Protein AF-0000000068929415 (afdb_homodimer)

InterPro domains:
  IPR000157 Toll/interleukin-1 receptor homology (TIR) domain [PF01582] (15-113)
  IPR000157 Toll/interleukin-1 receptor homology (TIR) domain [PS50104] (12-130)
  IPR035897 Toll/interleukin-1 receptor homology (TIR) domain superfamily [G3DSA:3.40.50.10140] (10-121)
  IPR035897 Toll/interleukin-1 receptor homology (TIR) domain superfamily [SSF52200] (4-110)

Solvent-accessible surface area (backbone atoms only — not comparable to full-atom values): 14950 Å² total; per-residue (Å²): 133,82,51,61,15,65,48,74,68,76,72,98,59,35,44,32,28,39,40,46,32,42,71,68,39,62,67,50,60,58,67,58,59,37,41,76,68,36,42,46,66,45,77,58,67,42,47,74,34,78,54,92,65,80,79,53,68,68,57,54,51,45,58,70,38,11,48,29,33,40,40,30,35,23,61,96,56,85,70,38,46,22,32,53,55,49,48,54,53,51,52,53,39,36,73,70,68,59,27,47,76,47,75,28,39,43,44,79,39,76,67,73,71,64,75,65,70,80,70,78,73,66,70,68,72,74,72,80,68,135,133,84,55,60,16,64,48,74,68,76,75,98,58,34,45,32,27,39,40,47,31,41,70,67,39,61,67,49,60,59,68,57,58,36,40,74,68,34,42,46,65,45,78,60,65,42,47,74,33,78,55,92,65,81,79,52,68,68,58,53,51,46,57,71,38,10,47,28,32,40,40,30,34,21,63,92,58,84,70,38,46,21,31,54,55,48,48,54,53,50,52,54,38,35,73,68,70,60,27,47,76,47,77,29,36,44,44,81,36,77,68,73,72,64,75,65,70,78,67,76,72,65,71,67,72,75,73,80,69,135

Organism: Brassica napus (NCBI:txid3708)

Sequence (260 aa):
MSSSYSFLLAGRELDVFLSFSGKKALDMDFGYDLSRNGIKSFKSESWKEKSFKPIARQTLEALTESKVAVVMTSDEEASSVGFLEELLVILEFQEKRSLTVIPIFLTKRPLDMEEEPCGDSRIAPDQAGGMSSSYSFLLAGRELDVFLSFSGKKALDMDFGYDLSRNGIKSFKSESWKEKSFKPIARQTLEALTESKVAVVMTSDEEASSVGFLEELLVILEFQEKRSLTVIPIFLTKRPLDMEEEPCGDSRIAPDQAGG

Secondary structure (DSSP, 8-state):
---------STT--SEEEEEESHHHHH--HHHHHHHTT--EEE--GGG--S--PPPHHHHHHHHH-SEEEEEEESSSPPPHHHHHHHHHHHHHHHTTSSEEEEEEE----TTS-----------------/---------STT--SEEEEEESHHHHH--HHHHHHHTT--EEE--GGG--S--PPPHHHHHHHHH-SEEEEEEESSSPPPHHHHHHHHHHHHHHHTTSSEEEEEEE----TTS-----------------

Nearest PDB structures (foldseek):
  7jlx-assembly1_A  TM=7.673E-01  e=4.366E-06  Nicotiana benthamiana
  7rts-assembly1_A  TM=7.031E-01  e=1.221E-05  Vitis rotundifolia
  8it0-assembly1_F  TM=6.971E-01  e=1.432E-02  Thermoflavifilum thermophilum
  8jay-assembly1_D  TM=6.186E-01  e=1.646E-01  Thermoflavifilum thermophilum
  6mtz-assembly2_B  TM=4.167E-01  e=2.966E+00  Helicobacter pylori G27

Radius of gyration: 23.55 Å; Cα contacts (8 Å, |Δi|>4): 426; chains: 2; bounding box: 59×56×106 Å

Structure (mmCIF, N/CA/C/O backbone):
data_AF-0000000068929415-model_v1
#
loop_
_entity.id
_entity.type
_entity.pdbx_description
1 polymer 'BnaA09g44900D protein'
#
loop_
_atom_site.group_PDB
_atom_site.id
_atom_site.type_symbol
_atom_site.label_atom_id
_atom_site.label_alt_id
_atom_site.label_comp_id
_atom_site.label_asym_id
_atom_site.label_entity_id
_atom_site.label_seq_id
_atom_site.pdbx_PDB_ins_code
_atom_site.Cartn_x
_atom_site.Cartn_y
_atom_site.Cartn_z
_atom_site.occupancy
_atom_site.B_iso_or_equiv
_atom_site.auth_seq_id
_atom_site.auth_comp_id
_atom_site.auth_asym_id
_atom_site.auth_atom_id
_atom_site.pdbx_PDB_model_num
ATOM 1 N N . MET A 1 1 ? -20 8.234 -11.062 1 23 1 MET A N 1
ATOM 2 C CA . MET A 1 1 ? -18.953 8.25 -12.078 1 23 1 MET A CA 1
ATOM 3 C C . MET A 1 1 ? -17.562 8.344 -11.438 1 23 1 MET A C 1
ATOM 5 O O . MET A 1 1 ? -17.25 9.344 -10.797 1 23 1 MET A O 1
ATOM 9 N N . SER A 1 2 ? -16.969 7.266 -11 1 29.56 2 SER A N 1
ATOM 10 C CA . SER A 1 2 ? -15.805 7.016 -10.156 1 29.56 2 SER A CA 1
ATOM 11 C C . SER A 1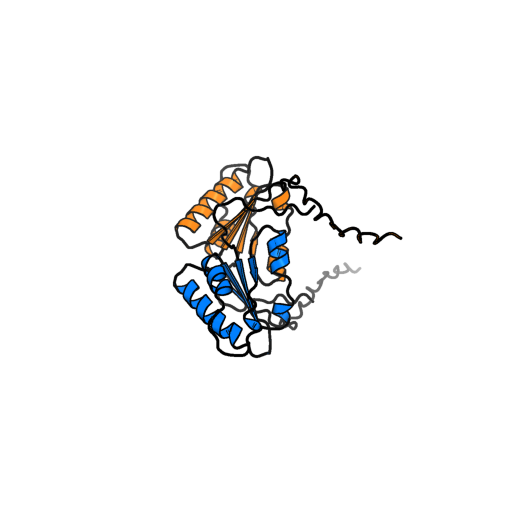 2 ? -14.523 7.484 -10.836 1 29.56 2 SER A C 1
ATOM 13 O O . SER A 1 2 ? -14.156 6.973 -11.898 1 29.56 2 SER A O 1
ATOM 15 N N . SER A 1 3 ? -14.359 8.789 -10.938 1 31.25 3 SER A N 1
ATOM 16 C CA . SER A 1 3 ? -13.219 9.43 -11.586 1 31.25 3 SER A CA 1
ATOM 17 C C . SER A 1 3 ? -11.906 8.773 -11.164 1 31.25 3 SER A C 1
ATOM 19 O O . SER A 1 3 ? -11.578 8.727 -9.977 1 31.25 3 SER A O 1
ATOM 21 N N . SER A 1 4 ? -11.469 7.82 -11.992 1 32.59 4 SER A N 1
ATOM 22 C CA . SER A 1 4 ? -10.219 7.066 -11.953 1 32.59 4 SER A CA 1
ATOM 23 C C . SER A 1 4 ? -9.008 8 -11.969 1 32.59 4 SER A C 1
ATOM 25 O O . SER A 1 4 ? -8.797 8.727 -12.945 1 32.59 4 SER A O 1
ATOM 27 N N . TYR A 1 5 ? -8.867 8.711 -11 1 35.19 5 TYR A N 1
ATOM 28 C CA . TYR A 1 5 ? -7.781 9.664 -10.852 1 35.19 5 TYR A CA 1
ATOM 29 C C . TYR A 1 5 ? -6.469 9.086 -11.367 1 35.19 5 TYR A C 1
ATOM 31 O O . TYR A 1 5 ? -5.871 8.219 -10.727 1 35.19 5 TYR A O 1
ATOM 39 N N . SER A 1 6 ? -6.43 8.812 -12.781 1 37.31 6 SER A N 1
ATOM 40 C CA . SER A 1 6 ? -5.277 8.297 -13.508 1 37.31 6 SER A CA 1
ATOM 41 C C . SER A 1 6 ? -4.055 9.188 -13.32 1 37.31 6 SER A C 1
ATOM 43 O O . SER A 1 6 ? -4.109 10.391 -13.57 1 37.31 6 SER A O 1
ATOM 45 N N . PHE A 1 7 ? -3.377 9.078 -12.312 1 38.28 7 PHE A N 1
ATOM 46 C CA . PHE A 1 7 ? -2.078 9.727 -12.203 1 38.28 7 PHE A CA 1
ATOM 47 C C . PHE A 1 7 ? -1.393 9.797 -13.562 1 38.28 7 PHE A C 1
ATOM 49 O O . PHE A 1 7 ? -1.323 8.805 -14.281 1 38.28 7 PHE A O 1
ATOM 56 N N . LEU A 1 8 ? -1.438 10.859 -14.344 1 35.66 8 LEU A N 1
ATOM 57 C CA . LEU A 1 8 ? -0.721 11.352 -15.516 1 35.66 8 LEU A CA 1
ATOM 58 C C . LEU A 1 8 ? 0.727 10.875 -15.508 1 35.66 8 LEU A C 1
ATOM 60 O O . LEU A 1 8 ? 1.542 11.328 -16.312 1 35.66 8 LEU A O 1
ATOM 64 N N . LEU A 1 9 ? 1.31 10.719 -14.445 1 37 9 LEU A N 1
ATOM 65 C CA . LEU A 1 9 ? 2.74 10.664 -14.719 1 37 9 LEU A CA 1
ATOM 66 C C . LEU A 1 9 ? 3.027 9.812 -15.953 1 37 9 LEU A C 1
ATOM 68 O O . LEU A 1 9 ? 2.217 8.961 -16.328 1 37 9 LEU A O 1
ATOM 72 N N . ALA A 1 10 ? 4.309 9.719 -16.422 1 37.56 10 ALA A N 1
ATOM 73 C CA . ALA A 1 10 ? 5.008 9.109 -17.547 1 37.56 10 ALA A CA 1
ATOM 74 C C . ALA A 1 10 ? 4.496 7.695 -17.812 1 37.56 10 ALA A C 1
ATOM 76 O O . ALA A 1 10 ? 3.752 7.137 -17 1 37.56 10 ALA A O 1
ATOM 77 N N . GLY A 1 11 ? 5.414 6.805 -18.297 1 43 11 GLY A N 1
ATOM 78 C CA . GLY A 1 11 ? 5.262 5.453 -18.797 1 43 11 GLY A CA 1
ATOM 79 C C . GLY A 1 11 ? 4.359 4.586 -17.938 1 43 11 GLY A C 1
ATOM 80 O O . GLY A 1 11 ? 4.035 4.953 -16.812 1 43 11 GLY A O 1
ATOM 81 N N . ARG A 1 12 ? 3.586 3.564 -18.594 1 52 12 ARG A N 1
ATOM 82 C CA . ARG A 1 12 ? 2.76 2.42 -18.219 1 52 12 ARG A CA 1
ATOM 83 C C . ARG A 1 12 ? 3.199 1.839 -16.891 1 52 12 ARG A C 1
ATOM 85 O O . ARG A 1 12 ? 3.275 0.619 -16.734 1 52 12 ARG A O 1
ATOM 92 N N . GLU A 1 13 ? 3.785 2.736 -15.82 1 76.44 13 GLU A N 1
ATOM 93 C CA . GLU A 1 13 ? 4.492 2.131 -14.695 1 76.44 13 GLU A CA 1
ATOM 94 C C . GLU A 1 13 ? 3.529 1.756 -13.57 1 76.44 13 GLU A C 1
ATOM 96 O O . GLU A 1 13 ? 2.553 2.467 -13.32 1 76.44 13 GLU A O 1
ATOM 101 N N . LEU A 1 14 ? 3.396 0.495 -13.25 1 89.56 14 LEU A N 1
ATOM 102 C CA . LEU A 1 14 ? 2.693 -0.067 -12.102 1 89.56 14 LEU A CA 1
ATOM 103 C C . LEU A 1 14 ? 3.254 0.489 -10.797 1 89.56 14 LEU A C 1
ATOM 105 O O . LEU A 1 14 ? 4.438 0.832 -10.719 1 89.56 14 LEU A O 1
ATOM 109 N N . ASP A 1 15 ? 2.256 0.708 -9.945 1 93.12 15 ASP A N 1
ATOM 110 C CA . ASP A 1 15 ? 2.674 1.111 -8.609 1 93.12 15 ASP A CA 1
ATOM 111 C C . ASP A 1 15 ? 2.938 -0.106 -7.727 1 93.12 15 ASP A C 1
ATOM 113 O O . ASP A 1 15 ? 3.979 -0.191 -7.07 1 93.12 15 ASP A O 1
ATOM 117 N N . VAL A 1 16 ? 1.984 -0.986 -7.863 1 95.88 16 VAL A N 1
ATOM 118 C CA . VAL A 1 16 ? 2.016 -2.053 -6.867 1 95.88 16 VAL A CA 1
ATOM 119 C C . VAL A 1 16 ? 1.833 -3.404 -7.551 1 95.88 16 VAL A C 1
ATOM 121 O O . VAL A 1 16 ? 0.936 -3.572 -8.383 1 95.88 16 VAL A O 1
ATOM 124 N N . PHE A 1 17 ? 2.719 -4.375 -7.234 1 97.25 17 PHE A N 1
ATOM 125 C CA . PHE A 1 17 ? 2.586 -5.789 -7.562 1 97.25 17 PHE A CA 1
ATOM 126 C C . PHE A 1 17 ? 2.014 -6.566 -6.383 1 97.25 17 PHE A C 1
ATOM 128 O O . PHE A 1 17 ? 2.553 -6.508 -5.273 1 97.25 17 PHE A O 1
ATOM 135 N N . LEU A 1 18 ? 0.897 -7.258 -6.645 1 97.25 18 LEU A N 1
ATOM 136 C CA . LEU A 1 18 ? 0.231 -8.016 -5.59 1 97.25 18 LEU A CA 1
ATOM 137 C C . LEU A 1 18 ? 0.451 -9.508 -5.773 1 97.25 18 LEU A C 1
ATOM 139 O O . LEU A 1 18 ? 0.115 -10.07 -6.82 1 97.25 18 LEU A O 1
ATOM 143 N N . SER A 1 19 ? 1.037 -10.156 -4.766 1 96.38 19 SER A N 1
ATOM 144 C CA . SER A 1 19 ? 1.245 -11.602 -4.719 1 96.38 19 SER A CA 1
ATOM 145 C C . SER A 1 19 ? 0.531 -12.227 -3.523 1 96.38 19 SER A C 1
ATOM 147 O O . SER A 1 19 ? 0.627 -11.719 -2.402 1 96.38 19 SER A O 1
ATOM 149 N N . PHE A 1 20 ? -0.187 -13.383 -3.73 1 93.06 20 PHE A N 1
ATOM 150 C CA . PHE A 1 20 ? -1.041 -13.961 -2.699 1 93.06 20 PHE A CA 1
ATOM 151 C C . PHE A 1 20 ? -0.762 -15.453 -2.539 1 93.06 20 PHE A C 1
ATOM 153 O O . PHE A 1 20 ? -0.528 -16.156 -3.523 1 93.06 20 PHE A O 1
ATOM 160 N N . SER A 1 21 ? -0.864 -15.812 -1.385 1 91.25 21 SER A N 1
ATOM 161 C CA . SER A 1 21 ? -0.905 -17.234 -1.039 1 91.25 21 SER A CA 1
ATOM 162 C C . SER A 1 21 ? -1.844 -17.484 0.135 1 91.25 21 SER A C 1
ATOM 164 O O . SER A 1 21 ? -1.798 -16.781 1.14 1 91.25 21 SER A O 1
ATOM 166 N N . GLY A 1 22 ? -2.723 -18.469 -0.072 1 89.31 22 GLY A N 1
ATOM 167 C CA . GLY A 1 22 ? -3.691 -18.797 0.962 1 89.31 22 GLY A CA 1
ATOM 168 C C . GLY A 1 22 ? -5.078 -18.25 0.674 1 89.31 22 GLY A C 1
ATOM 169 O O . GLY A 1 22 ? -5.223 -17.203 0.027 1 89.31 22 GLY A O 1
ATOM 170 N N . LYS A 1 23 ? -6.137 -18.938 1.195 1 85.56 23 LYS A N 1
ATOM 171 C CA . LYS A 1 23 ? -7.531 -18.641 0.882 1 85.56 23 LYS A CA 1
ATOM 172 C C . LYS A 1 23 ? -7.918 -17.25 1.366 1 85.56 23 LYS A C 1
ATOM 174 O O . LYS A 1 23 ? -8.555 -16.5 0.637 1 85.56 23 LYS A O 1
ATOM 179 N N . LYS A 1 24 ? -7.574 -16.953 2.57 1 83 24 LYS A N 1
ATOM 180 C CA . LYS A 1 24 ? -7.945 -15.648 3.125 1 83 24 LYS A CA 1
ATOM 181 C C . LYS A 1 24 ? -7.332 -14.516 2.318 1 83 24 LYS A C 1
ATOM 183 O O . LYS A 1 24 ? -8 -13.516 2.031 1 83 24 LYS A O 1
ATOM 188 N N . ALA A 1 25 ? -6.047 -14.672 1.995 1 85.75 25 ALA A N 1
ATOM 189 C CA . ALA A 1 25 ? -5.363 -13.664 1.19 1 85.75 25 ALA A CA 1
ATOM 190 C C . ALA A 1 25 ? -6.031 -13.508 -0.172 1 85.75 25 ALA A C 1
ATOM 192 O O . ALA A 1 25 ? -6.199 -12.391 -0.661 1 85.75 25 ALA A O 1
ATOM 193 N N . LEU A 1 26 ? -6.41 -14.594 -0.704 1 85.94 26 LEU A N 1
ATOM 194 C CA . LEU A 1 26 ? -7.008 -14.594 -2.035 1 85.94 26 LEU A CA 1
ATOM 195 C C . LEU A 1 26 ? -8.383 -13.93 -2.012 1 85.94 26 LEU A C 1
ATOM 197 O O . LEU A 1 26 ? -8.812 -13.344 -3.008 1 85.94 26 LEU A O 1
ATOM 201 N N . ASP A 1 27 ? -9.023 -13.93 -0.898 1 83.44 27 ASP A N 1
ATOM 202 C CA . ASP A 1 27 ? -10.375 -13.391 -0.76 1 83.44 27 ASP A CA 1
ATOM 203 C C . ASP A 1 27 ? -10.344 -11.883 -0.529 1 83.44 27 ASP A C 1
ATOM 205 O O . ASP A 1 27 ? -11.375 -11.219 -0.631 1 83.44 27 ASP A O 1
ATOM 209 N N . MET A 1 28 ? -9.203 -11.477 -0.295 1 81.56 28 MET A N 1
ATOM 210 C CA . MET A 1 28 ? -9.109 -10.039 -0.052 1 81.56 28 MET A CA 1
ATOM 211 C C . MET A 1 28 ? -9.305 -9.258 -1.345 1 81.56 28 MET A C 1
ATOM 213 O O . MET A 1 28 ? -8.969 -9.742 -2.428 1 81.56 28 MET A O 1
ATOM 217 N N . ASP A 1 29 ? -9.914 -8.117 -1.327 1 86.06 29 ASP A N 1
ATOM 218 C CA . ASP A 1 29 ? -10.109 -7.246 -2.482 1 86.06 29 ASP A CA 1
ATOM 219 C C . ASP A 1 29 ? -9.141 -6.066 -2.445 1 86.06 29 ASP A C 1
ATOM 221 O O . ASP A 1 29 ? -9.531 -4.926 -2.713 1 86.06 29 ASP A O 1
ATOM 225 N N . PHE A 1 30 ? -7.953 -6.418 -2.154 1 88.94 30 PHE A N 1
ATOM 226 C CA . PHE A 1 30 ? -6.945 -5.375 -2.004 1 88.94 30 PHE A CA 1
ATOM 227 C C . PHE A 1 30 ? -6.746 -4.617 -3.311 1 88.94 30 PHE A C 1
ATOM 229 O O . PHE A 1 30 ? -6.625 -3.393 -3.3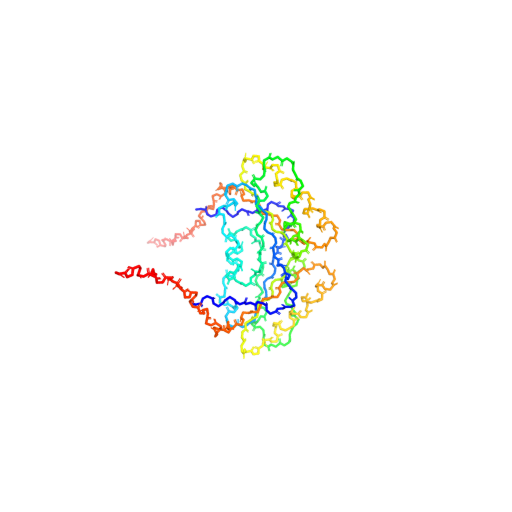12 1 88.94 30 PHE A O 1
ATOM 236 N N . GLY A 1 31 ? -6.688 -5.293 -4.379 1 90.06 31 GLY A N 1
ATOM 237 C CA . GLY A 1 31 ? -6.543 -4.645 -5.672 1 90.06 31 GLY A CA 1
ATOM 238 C C . GLY A 1 31 ? -7.637 -3.633 -5.957 1 90.06 31 GLY A C 1
ATOM 239 O O . GLY A 1 31 ? -7.363 -2.547 -6.477 1 90.06 31 GLY A O 1
ATOM 240 N N . TYR A 1 32 ? -8.828 -3.969 -5.578 1 88.19 32 TYR A N 1
ATOM 241 C CA . TYR A 1 32 ? -9.953 -3.057 -5.75 1 88.19 32 TYR A CA 1
ATOM 242 C C . TYR A 1 32 ? -9.773 -1.803 -4.902 1 88.19 32 TYR A C 1
ATOM 244 O O . TYR A 1 32 ? -9.984 -0.686 -5.383 1 88.19 32 TYR A O 1
ATOM 252 N N . ASP A 1 33 ? -9.391 -2.008 -3.564 1 87.94 33 ASP A N 1
ATOM 253 C CA . ASP A 1 33 ? -9.172 -0.882 -2.66 1 87.94 33 ASP A CA 1
ATOM 254 C C . ASP A 1 33 ? -8.094 0.054 -3.199 1 87.94 33 ASP A C 1
ATOM 256 O O . ASP A 1 33 ? -8.234 1.277 -3.125 1 87.94 33 ASP A O 1
ATOM 260 N N . LEU A 1 34 ? -7.082 -0.495 -3.799 1 90.94 34 LEU A N 1
ATOM 261 C CA . LEU A 1 34 ? -6 0.31 -4.355 1 90.94 34 LEU A CA 1
ATOM 262 C C . LEU A 1 34 ? -6.477 1.09 -5.578 1 90.94 34 LEU A C 1
ATOM 264 O O . LEU A 1 34 ? -6.223 2.291 -5.691 1 90.94 34 LEU A O 1
ATOM 268 N N . SER A 1 35 ? -7.156 0.415 -6.449 1 87.56 35 SER A N 1
ATOM 269 C CA . SER A 1 35 ? -7.629 1.044 -7.68 1 87.56 35 SER A CA 1
ATOM 270 C C . SER A 1 35 ? -8.578 2.199 -7.379 1 87.56 35 SER A C 1
ATOM 272 O O . SER A 1 35 ? -8.516 3.244 -8.023 1 87.56 35 SER A O 1
ATOM 274 N N . ARG A 1 36 ? -9.422 2.051 -6.395 1 84.5 36 ARG A N 1
ATOM 275 C CA . ARG A 1 36 ? -10.375 3.084 -6.016 1 84.5 36 ARG A CA 1
ATOM 276 C C . ARG A 1 36 ? -9.664 4.336 -5.516 1 84.5 36 ARG A C 1
ATOM 278 O O . ARG A 1 36 ? -10.211 5.438 -5.586 1 84.5 36 ARG A O 1
ATOM 285 N N . ASN A 1 37 ? -8.508 4.105 -5.051 1 84.62 37 ASN A N 1
ATOM 286 C CA . ASN A 1 37 ? -7.746 5.219 -4.496 1 84.62 37 ASN A CA 1
ATOM 287 C C . ASN A 1 37 ? -6.691 5.723 -5.484 1 84.62 37 ASN A C 1
ATOM 289 O O . ASN A 1 37 ? -5.805 6.492 -5.113 1 84.62 37 ASN A O 1
ATOM 293 N N . GLY A 1 38 ? -6.734 5.215 -6.738 1 84.38 38 GLY A N 1
ATOM 294 C CA . GLY A 1 38 ? -5.891 5.758 -7.793 1 84.38 38 GLY A CA 1
ATOM 295 C C . GLY A 1 38 ? -4.547 5.059 -7.902 1 84.38 38 GLY A C 1
ATOM 296 O O . GLY A 1 38 ? -3.637 5.555 -8.562 1 84.38 38 GLY A O 1
ATOM 297 N N . ILE A 1 39 ? -4.391 3.982 -7.262 1 90.31 39 ILE A N 1
ATOM 298 C CA . ILE A 1 39 ? -3.141 3.232 -7.324 1 90.31 39 ILE A CA 1
ATOM 299 C C . ILE A 1 39 ? -3.25 2.131 -8.375 1 90.31 39 ILE A C 1
ATOM 301 O O . ILE A 1 39 ? -4.184 1.325 -8.344 1 90.31 39 ILE A O 1
ATOM 305 N N . LYS A 1 40 ? -2.314 2.064 -9.258 1 92.56 40 LYS A N 1
ATOM 306 C CA . LYS A 1 40 ? -2.268 1.037 -10.289 1 92.56 40 LYS A CA 1
ATOM 307 C C . LYS A 1 40 ? -1.606 -0.236 -9.773 1 92.56 40 LYS A C 1
ATOM 309 O O . LYS A 1 40 ? -0.463 -0.205 -9.312 1 92.56 40 LYS A O 1
ATOM 314 N N . SER A 1 41 ? -2.326 -1.308 -9.891 1 95.38 41 SER A N 1
ATOM 315 C CA . SER A 1 41 ? -1.773 -2.551 -9.367 1 95.38 41 SER A CA 1
ATOM 316 C C . SER A 1 41 ? -1.924 -3.691 -10.367 1 95.38 41 SER A C 1
ATOM 318 O O . SER A 1 41 ? -2.773 -3.635 -11.258 1 95.38 41 SER A O 1
ATOM 320 N N . PHE A 1 42 ? -0.996 -4.668 -10.266 1 96.19 42 PHE A N 1
ATOM 321 C CA . PHE A 1 42 ? -1.057 -5.953 -10.945 1 96.19 42 PHE A CA 1
ATOM 322 C C . PHE A 1 42 ? -1.254 -7.09 -9.953 1 96.19 42 PHE A C 1
ATOM 324 O O . PHE A 1 42 ? -0.487 -7.223 -8.992 1 96.19 42 PHE A O 1
ATOM 331 N N . LYS A 1 43 ? -2.281 -7.855 -10.242 1 96.56 43 LYS A N 1
ATOM 332 C CA . LYS A 1 43 ? -2.545 -9.016 -9.391 1 96.56 43 LYS A CA 1
ATOM 333 C C . LYS A 1 43 ? -1.99 -10.289 -10.016 1 96.56 43 LYS A C 1
ATOM 335 O O . LYS A 1 43 ? -2.502 -10.766 -11.031 1 96.56 43 LYS A O 1
ATOM 340 N N . SER A 1 44 ? -1.041 -10.844 -9.289 1 96.69 44 SER A N 1
ATOM 341 C CA . SER A 1 44 ? -0.437 -12.062 -9.805 1 96.69 44 SER A CA 1
ATOM 342 C C . SER A 1 44 ? -1.396 -13.25 -9.688 1 96.69 44 SER A C 1
ATOM 344 O O . SER A 1 44 ? -2.146 -13.352 -8.719 1 96.69 44 SER A O 1
ATOM 346 N N . GLU A 1 45 ? -1.276 -14.148 -10.641 1 95.56 45 GLU A N 1
ATOM 347 C CA . GLU A 1 45 ? -2.055 -15.383 -10.602 1 95.56 45 GLU A CA 1
ATOM 348 C C . GLU A 1 45 ? -1.147 -16.609 -10.484 1 95.56 45 GLU A C 1
ATOM 350 O O . GLU A 1 45 ? -1.566 -17.734 -10.773 1 95.56 45 GLU A O 1
ATOM 355 N N . SER A 1 46 ? 0.037 -16.391 -10.016 1 95.5 46 SER A N 1
ATOM 356 C CA . SER A 1 46 ? 1.018 -17.469 -9.938 1 95.5 46 SER A CA 1
ATOM 357 C C . SER A 1 46 ? 0.572 -18.562 -8.961 1 95.5 46 SER A C 1
ATOM 359 O O . SER A 1 46 ? 0.996 -19.703 -9.07 1 95.5 46 SER A O 1
ATOM 361 N N . TRP A 1 47 ? -0.273 -18.234 -8.039 1 92.62 47 TRP A N 1
ATOM 362 C CA . TRP A 1 47 ? -0.743 -19.203 -7.051 1 92.62 47 TRP A CA 1
ATOM 363 C C . TRP A 1 47 ? -1.499 -20.344 -7.719 1 92.62 47 TRP A C 1
ATOM 365 O O . TRP A 1 47 ? -1.661 -21.422 -7.133 1 92.62 47 TRP A O 1
ATOM 375 N N . LYS A 1 48 ? -1.998 -20.141 -8.898 1 94.25 48 LYS A N 1
ATOM 376 C CA . LYS A 1 48 ? -2.773 -21.156 -9.609 1 94.25 48 LYS A CA 1
ATOM 377 C C . LYS A 1 48 ? -1.872 -22.266 -10.125 1 94.25 48 LYS A C 1
ATOM 379 O O . LYS A 1 48 ? -2.352 -23.359 -10.461 1 94.25 48 LYS A O 1
ATOM 384 N N . GLU A 1 49 ? -0.579 -21.984 -10.289 1 94.5 49 GLU A N 1
ATOM 385 C CA . GLU A 1 49 ? 0.344 -22.969 -10.852 1 94.5 49 GLU A CA 1
ATOM 386 C C . GLU A 1 49 ? 0.736 -24.016 -9.812 1 94.5 49 GLU A C 1
ATOM 388 O O . GLU A 1 49 ? 1.219 -23.672 -8.734 1 94.5 49 GLU A O 1
ATOM 393 N N . LYS A 1 50 ? 0.602 -25.312 -10.219 1 92.38 50 LYS A N 1
ATOM 394 C CA . LYS A 1 50 ? 0.851 -26.406 -9.297 1 92.38 50 LYS A CA 1
ATOM 395 C C . LYS A 1 50 ? 2.182 -27.094 -9.594 1 92.38 50 LYS A C 1
ATOM 397 O O . LYS A 1 50 ? 2.654 -27.922 -8.812 1 92.38 50 LYS A O 1
ATOM 402 N N . SER A 1 51 ? 2.744 -26.766 -10.773 1 92.88 51 SER A N 1
ATOM 403 C CA . SER A 1 51 ? 4.02 -27.359 -11.164 1 92.88 51 SER A CA 1
ATOM 404 C C . SER A 1 51 ? 5.086 -26.281 -11.375 1 92.88 51 SER A C 1
ATOM 406 O O . SER A 1 51 ? 4.77 -25.094 -11.477 1 92.88 51 SER A O 1
ATOM 408 N N . PHE A 1 52 ? 6.277 -26.797 -11.445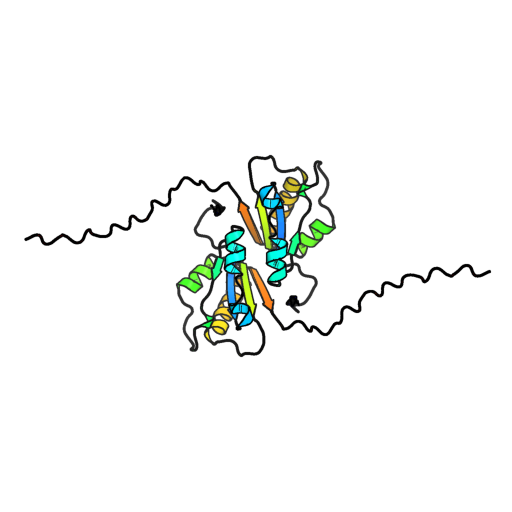 1 91.44 52 PHE A N 1
ATOM 409 C CA . PHE A 1 52 ? 7.398 -25.891 -11.656 1 91.44 52 PHE A CA 1
ATOM 410 C C . PHE A 1 52 ? 7.473 -25.453 -13.117 1 91.44 52 PHE A C 1
ATOM 412 O O . PHE A 1 52 ? 7.602 -26.281 -14.016 1 91.44 52 PHE A O 1
ATOM 419 N N . LYS A 1 53 ? 7.273 -24.203 -13.312 1 91.56 53 LYS A N 1
ATOM 420 C CA . LYS A 1 53 ? 7.438 -23.578 -14.617 1 91.56 53 LYS A CA 1
ATOM 421 C C . LYS A 1 53 ? 8.016 -22.172 -14.484 1 91.56 53 LYS A C 1
ATOM 423 O O . LYS A 1 53 ? 7.91 -21.547 -13.422 1 91.56 53 LYS A O 1
ATOM 428 N N . PRO A 1 54 ? 8.625 -21.766 -15.539 1 92.69 54 PRO A N 1
ATOM 429 C CA . PRO A 1 54 ? 9.094 -20.391 -15.5 1 92.69 54 PRO A CA 1
ATOM 430 C C . PRO A 1 54 ? 7.961 -19.391 -15.289 1 92.69 54 PRO A C 1
ATOM 432 O O . PRO A 1 54 ? 6.832 -19.625 -15.727 1 92.69 54 PRO A O 1
ATOM 435 N N . ILE A 1 55 ? 8.266 -18.359 -14.594 1 94.06 55 ILE A N 1
ATOM 436 C CA . ILE A 1 55 ? 7.293 -17.297 -14.352 1 94.06 55 ILE A CA 1
ATOM 437 C C . ILE A 1 55 ? 6.789 -16.734 -15.68 1 94.06 55 ILE A C 1
ATOM 439 O O . ILE A 1 55 ? 7.566 -16.562 -16.625 1 94.06 55 ILE A O 1
ATOM 443 N N . ALA A 1 56 ? 5.488 -16.516 -15.766 1 94.56 56 ALA A N 1
ATOM 444 C CA . ALA A 1 56 ? 4.875 -15.977 -16.984 1 94.56 56 ALA A CA 1
ATOM 445 C C . ALA A 1 56 ? 5.496 -14.633 -17.359 1 94.56 56 ALA A C 1
ATOM 447 O O . ALA A 1 56 ? 5.82 -13.828 -16.484 1 94.56 56 ALA A O 1
ATOM 448 N N . ARG A 1 57 ? 5.66 -14.375 -18.672 1 95.25 57 ARG A N 1
ATOM 449 C CA . ARG A 1 57 ? 6.254 -13.141 -19.172 1 95.25 57 ARG A CA 1
ATOM 450 C C . ARG A 1 57 ? 5.516 -11.914 -18.641 1 95.25 57 ARG A C 1
ATOM 452 O O . ARG A 1 57 ? 6.145 -10.93 -18.234 1 95.25 57 ARG A O 1
ATOM 459 N N . GLN A 1 58 ? 4.191 -11.992 -18.641 1 96 58 GLN A N 1
ATOM 460 C CA . GLN A 1 58 ? 3.393 -10.867 -18.156 1 96 58 GLN A CA 1
ATOM 461 C C . GLN A 1 58 ? 3.689 -10.57 -16.688 1 96 58 GLN A C 1
ATOM 463 O O . GLN A 1 58 ? 3.74 -9.414 -16.281 1 96 58 GLN A O 1
ATOM 468 N N . THR A 1 59 ? 3.855 -11.648 -15.922 1 96.88 59 THR A N 1
ATOM 469 C CA . THR A 1 59 ? 4.172 -11.492 -14.508 1 96.88 59 THR A CA 1
ATOM 470 C C . THR A 1 59 ? 5.543 -10.852 -14.32 1 96.88 59 THR A C 1
ATOM 472 O O . THR A 1 59 ? 5.703 -9.93 -13.516 1 96.88 59 THR A O 1
ATOM 475 N N . LEU A 1 60 ? 6.508 -11.258 -15.055 1 96 60 LEU A N 1
ATOM 476 C CA . LEU A 1 60 ? 7.852 -10.703 -14.992 1 96 60 LEU A CA 1
ATOM 477 C C . LEU A 1 60 ? 7.852 -9.227 -15.383 1 96 60 LEU A C 1
ATOM 479 O O . LEU A 1 60 ? 8.508 -8.406 -14.734 1 96 60 LEU A O 1
ATOM 483 N N . GLU A 1 61 ? 7.145 -8.898 -16.453 1 95.69 61 GLU A N 1
ATOM 484 C CA . GLU A 1 61 ? 7.016 -7.508 -16.875 1 95.69 61 GLU A CA 1
ATOM 485 C C . GLU A 1 61 ? 6.383 -6.652 -15.781 1 95.69 61 GLU A C 1
ATOM 487 O O . GLU A 1 61 ? 6.832 -5.535 -15.523 1 95.69 61 GLU A O 1
ATOM 492 N N . ALA A 1 62 ? 5.355 -7.207 -15.148 1 96.19 62 ALA A N 1
ATOM 493 C CA . ALA A 1 62 ? 4.68 -6.477 -14.078 1 96.19 62 ALA A CA 1
ATOM 494 C C . ALA A 1 62 ? 5.617 -6.23 -12.906 1 96.19 62 ALA A C 1
ATOM 496 O O . ALA A 1 62 ? 5.602 -5.152 -12.305 1 96.19 62 ALA A O 1
ATOM 497 N N . LEU A 1 63 ? 6.43 -7.168 -12.602 1 96.19 63 LEU A N 1
ATOM 498 C CA . LEU A 1 63 ? 7.406 -7.004 -11.531 1 96.19 63 LEU A CA 1
ATOM 499 C C . LEU A 1 63 ? 8.43 -5.926 -11.883 1 96.19 63 LEU A C 1
ATOM 501 O O . LEU A 1 63 ? 8.82 -5.133 -11.023 1 96.19 63 LEU A O 1
ATOM 505 N N . THR A 1 64 ? 8.797 -5.848 -13.125 1 94 64 THR A N 1
ATOM 506 C CA . THR A 1 64 ? 9.773 -4.879 -13.602 1 94 64 THR A CA 1
ATOM 507 C C . THR A 1 64 ? 9.211 -3.461 -13.531 1 94 64 THR A C 1
ATOM 509 O O . THR A 1 64 ? 9.938 -2.51 -13.234 1 94 64 THR A O 1
ATOM 512 N N . GLU A 1 65 ? 7.973 -3.373 -13.773 1 94.19 65 GLU A N 1
ATOM 513 C CA . GLU A 1 65 ? 7.336 -2.064 -13.898 1 94.19 65 GLU A CA 1
ATOM 514 C C . GLU A 1 65 ? 6.836 -1.559 -12.547 1 94.19 65 GLU A C 1
ATOM 516 O O . GLU A 1 65 ? 6.516 -0.377 -12.398 1 94.19 65 GLU A O 1
ATOM 521 N N . SER A 1 66 ? 6.781 -2.449 -11.594 1 94.88 66 SER A N 1
ATOM 522 C CA . SER A 1 66 ? 6.215 -2.07 -10.297 1 94.88 66 SER A CA 1
ATOM 523 C C . SER A 1 66 ? 7.273 -1.456 -9.391 1 94.88 66 SER A C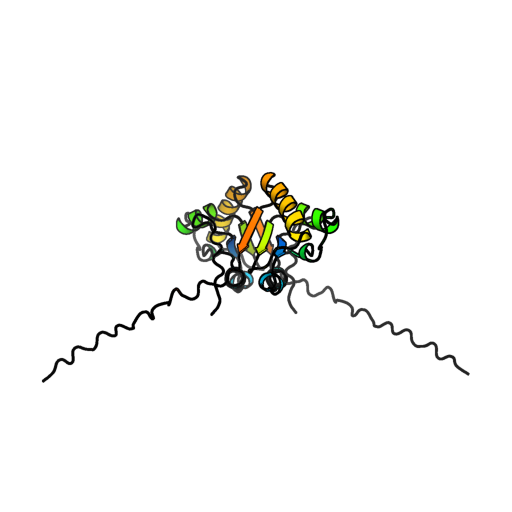 1
ATOM 525 O O . SER A 1 66 ? 8.445 -1.83 -9.453 1 94.88 66 SER A O 1
ATOM 527 N N . LYS A 1 67 ? 6.801 -0.579 -8.523 1 93.12 67 LYS A N 1
ATOM 528 C CA . LYS A 1 67 ? 7.66 0.044 -7.52 1 93.12 67 LYS A CA 1
ATOM 529 C C . LYS A 1 67 ? 7.645 -0.746 -6.211 1 93.12 67 LYS A C 1
ATOM 531 O O . LYS A 1 67 ? 8.664 -0.845 -5.527 1 93.12 67 LYS A O 1
ATOM 536 N N . VAL A 1 68 ? 6.551 -1.271 -5.949 1 95.56 68 VAL A N 1
ATOM 537 C CA . VAL A 1 68 ? 6.312 -1.958 -4.684 1 95.56 68 VAL A CA 1
ATOM 538 C C . VAL A 1 68 ? 5.676 -3.32 -4.949 1 95.56 68 VAL A C 1
ATOM 540 O O . VAL A 1 68 ? 4.809 -3.451 -5.816 1 95.56 68 VAL A O 1
ATOM 543 N N . ALA A 1 69 ? 6.098 -4.32 -4.238 1 97 69 ALA A N 1
ATOM 544 C CA . ALA A 1 69 ? 5.395 -5.598 -4.188 1 97 69 ALA A CA 1
ATOM 545 C C . ALA A 1 69 ? 4.801 -5.848 -2.805 1 97 69 ALA A C 1
ATOM 547 O O . ALA A 1 69 ? 5.484 -5.688 -1.792 1 97 69 ALA A O 1
ATOM 548 N N . VAL A 1 70 ? 3.551 -6.141 -2.721 1 96.12 70 VAL A N 1
ATOM 549 C CA . VAL A 1 70 ? 2.891 -6.609 -1.507 1 96.12 70 VAL A CA 1
ATOM 550 C C . VAL A 1 70 ? 2.689 -8.125 -1.581 1 96.12 70 VAL A C 1
ATOM 552 O O . VAL A 1 70 ? 2.016 -8.625 -2.484 1 96.12 70 VAL A O 1
ATOM 555 N N . VAL A 1 71 ? 3.316 -8.82 -0.688 1 95.56 71 VAL A N 1
ATOM 556 C CA . VAL A 1 71 ? 3.205 -10.273 -0.606 1 95.56 71 VAL A CA 1
ATOM 557 C C . VAL A 1 71 ? 2.32 -10.656 0.577 1 95.56 71 VAL A C 1
ATOM 559 O O . VAL A 1 71 ? 2.713 -10.484 1.734 1 95.56 71 VAL A O 1
ATOM 562 N N . MET A 1 72 ? 1.12 -11.203 0.239 1 93.06 72 MET A N 1
ATOM 563 C CA . MET A 1 72 ? 0.14 -11.523 1.271 1 93.06 72 MET A CA 1
ATOM 564 C C . MET A 1 72 ? 0.004 -13.039 1.435 1 93.06 72 MET A C 1
ATOM 566 O O . MET A 1 72 ? -0.33 -13.742 0.48 1 93.06 72 MET A O 1
ATOM 570 N N . THR A 1 73 ? 0.319 -13.484 2.584 1 91.06 73 THR A N 1
ATOM 571 C CA . THR A 1 73 ? 0.18 -14.906 2.875 1 91.06 73 THR A CA 1
ATOM 572 C C . THR A 1 73 ? -0.769 -15.125 4.051 1 91.06 73 THR A C 1
ATOM 574 O O . THR A 1 73 ? -0.833 -14.305 4.965 1 91.06 73 THR A O 1
ATOM 577 N N . SER A 1 74 ? -1.596 -15.914 3.926 1 82.62 74 SER A N 1
ATOM 578 C CA . SER A 1 74 ? -2.449 -16.297 5.047 1 82.62 74 SER A CA 1
ATOM 579 C C . SER A 1 74 ? -2.188 -17.734 5.473 1 82.62 74 SER A C 1
ATOM 581 O O . SER A 1 74 ? -1.568 -18.5 4.738 1 82.62 74 SER A O 1
ATOM 583 N N . ASP A 1 75 ? -2.84 -18.234 6.551 1 65.94 75 ASP A N 1
ATOM 584 C CA . ASP A 1 75 ? -2.719 -19.438 7.375 1 65.94 75 ASP A CA 1
ATOM 585 C C . ASP A 1 75 ? -2.182 -20.609 6.562 1 65.94 75 ASP A C 1
ATOM 587 O O . ASP A 1 75 ? -1.998 -20.5 5.352 1 65.94 75 ASP A O 1
ATOM 591 N N . GLU A 1 76 ? -2.783 -21.906 6.727 1 60.12 76 GLU A N 1
ATOM 592 C CA . GLU A 1 76 ? -2.475 -23.266 7.18 1 60.12 76 GLU A CA 1
ATOM 593 C C . GLU A 1 76 ? -2.158 -24.172 6 1 60.12 76 GLU A C 1
ATOM 595 O O . GLU A 1 76 ? -1.996 -25.391 6.172 1 60.12 76 GLU A O 1
ATOM 600 N N . GLU A 1 77 ? -2.15 -23.469 4.93 1 68.56 77 GLU A N 1
ATOM 601 C CA . GLU A 1 77 ? -1.906 -24.469 3.896 1 68.56 77 GLU A CA 1
ATOM 602 C C . GLU A 1 77 ? -0.588 -24.219 3.174 1 68.56 77 GLU A C 1
ATOM 604 O O . GLU A 1 77 ? -0.067 -23.094 3.207 1 68.56 77 GLU A O 1
ATOM 609 N N . ALA A 1 78 ? -0.09 -25.25 2.752 1 76 78 ALA A N 1
ATOM 610 C CA . ALA A 1 78 ? 1.128 -25.141 1.952 1 76 78 ALA A CA 1
ATOM 611 C C . ALA A 1 78 ? 0.934 -24.203 0.771 1 76 78 ALA A C 1
ATOM 613 O O . ALA A 1 78 ? -0.125 -24.188 0.139 1 76 78 ALA A O 1
ATOM 614 N N . SER A 1 79 ? 1.913 -23.375 0.592 1 87.94 79 SER A N 1
ATOM 615 C CA . SER A 1 79 ? 1.877 -22.484 -0.568 1 87.94 79 SER A CA 1
ATOM 616 C C . SER A 1 79 ? 2.061 -23.266 -1.864 1 87.94 79 SER A C 1
ATOM 618 O O . SER A 1 79 ? 2.75 -24.297 -1.887 1 87.94 79 SER A O 1
ATOM 620 N N . SER A 1 80 ? 1.403 -22.828 -2.92 1 92.38 80 SER A N 1
ATOM 621 C CA . SER A 1 80 ? 1.559 -23.469 -4.227 1 92.38 80 SER A CA 1
ATOM 622 C C . SER A 1 80 ? 2.982 -23.312 -4.75 1 92.38 80 SER A C 1
ATOM 624 O O . SER A 1 80 ? 3.721 -22.438 -4.305 1 92.38 80 SER A O 1
ATOM 626 N N . VAL A 1 81 ? 3.371 -24.188 -5.676 1 94.44 81 VAL A N 1
ATOM 627 C CA . VAL A 1 81 ? 4.688 -24.156 -6.301 1 94.44 81 VAL A CA 1
ATOM 628 C C . VAL A 1 81 ? 4.859 -22.828 -7.051 1 94.44 81 VAL A C 1
ATOM 630 O O . VAL A 1 81 ? 5.918 -22.203 -6.984 1 94.44 81 VAL A O 1
ATOM 633 N N . GLY A 1 82 ? 3.83 -22.391 -7.754 1 96.19 82 GLY A N 1
ATOM 634 C CA . GLY A 1 82 ? 3.898 -21.141 -8.508 1 96.19 82 GLY A CA 1
ATOM 635 C C . GLY A 1 82 ? 4.141 -19.922 -7.637 1 96.19 82 GLY A C 1
ATOM 636 O O . GLY A 1 82 ? 4.902 -19.031 -8.008 1 96.19 82 GLY A O 1
ATOM 637 N N . PHE A 1 83 ? 3.482 -19.984 -6.555 1 95 83 PHE A N 1
ATOM 638 C CA . PHE A 1 83 ? 3.697 -18.891 -5.617 1 95 83 PHE A CA 1
ATOM 639 C C . PHE A 1 83 ? 5.141 -18.859 -5.133 1 95 83 PHE A C 1
ATOM 641 O O . PHE A 1 83 ? 5.77 -17.812 -5.082 1 95 83 PHE A O 1
ATOM 648 N N . LEU A 1 84 ? 5.688 -19.984 -4.766 1 94.94 84 LEU A N 1
ATOM 649 C CA . LEU A 1 84 ? 7.047 -20.078 -4.238 1 94.94 84 LEU A CA 1
ATOM 650 C C . LEU A 1 84 ? 8.062 -19.625 -5.281 1 94.94 84 LEU A C 1
ATOM 652 O O . LEU A 1 84 ? 9.023 -18.922 -4.965 1 94.94 84 LEU A O 1
ATOM 656 N N . GLU A 1 85 ? 7.871 -20.062 -6.469 1 95.88 85 GLU A N 1
ATOM 657 C CA . GLU A 1 85 ? 8.758 -19.641 -7.547 1 95.88 85 GLU A CA 1
ATOM 658 C C . GLU A 1 85 ? 8.711 -18.125 -7.738 1 95.88 85 GLU A C 1
ATOM 660 O O . GLU A 1 85 ? 9.742 -17.484 -7.91 1 95.88 85 GLU A O 1
ATOM 665 N N . GLU A 1 86 ? 7.535 -17.578 -7.742 1 97.44 86 GLU A N 1
ATOM 666 C CA . GLU A 1 86 ? 7.359 -16.125 -7.867 1 97.44 86 GLU A CA 1
ATOM 667 C C . GLU A 1 86 ? 8.062 -15.391 -6.734 1 97.44 86 GLU A C 1
ATOM 669 O O . GLU A 1 86 ? 8.695 -14.359 -6.961 1 97.44 86 GLU A O 1
ATOM 674 N N . LEU A 1 87 ? 7.902 -15.93 -5.57 1 95.75 87 LEU A N 1
ATOM 675 C CA . LEU A 1 87 ? 8.516 -15.32 -4.398 1 95.75 87 LEU A CA 1
ATOM 676 C C . LEU A 1 87 ? 10.031 -15.219 -4.566 1 95.75 87 LEU A C 1
ATOM 678 O O . LEU A 1 87 ? 10.633 -14.195 -4.223 1 95.75 87 LEU A O 1
ATOM 682 N N . LEU A 1 88 ? 10.617 -16.219 -5.121 1 96.19 88 LEU A N 1
ATOM 683 C CA . LEU A 1 88 ? 12.055 -16.188 -5.359 1 96.19 88 LEU A CA 1
ATOM 684 C C . LEU A 1 88 ? 12.43 -15.055 -6.301 1 96.19 88 LEU A C 1
ATOM 686 O O . LEU A 1 88 ? 13.43 -14.359 -6.078 1 96.19 88 LEU A O 1
ATOM 690 N N . VAL A 1 89 ? 11.672 -14.852 -7.27 1 96.94 89 VAL A N 1
ATOM 691 C CA . VAL A 1 89 ? 11.922 -13.789 -8.234 1 96.94 89 VAL A CA 1
ATOM 692 C C . VAL A 1 89 ? 11.719 -12.43 -7.574 1 96.94 89 VAL A C 1
ATOM 694 O O . VAL A 1 89 ? 12.516 -11.508 -7.762 1 96.94 89 VAL A O 1
ATOM 697 N N . ILE A 1 90 ? 10.68 -12.312 -6.746 1 97.31 90 ILE A N 1
ATOM 698 C CA . ILE A 1 90 ? 10.414 -11.07 -6.027 1 97.31 90 ILE A CA 1
ATOM 699 C C . ILE A 1 90 ? 11.609 -10.711 -5.152 1 97.31 90 ILE A C 1
ATOM 701 O O . ILE A 1 90 ? 12.039 -9.555 -5.113 1 97.31 90 ILE A O 1
ATOM 705 N N . LEU A 1 91 ? 12.125 -11.68 -4.512 1 96.62 91 LEU A N 1
ATOM 706 C CA . LEU A 1 91 ? 13.258 -11.461 -3.619 1 96.62 91 LEU A CA 1
ATOM 707 C C . LEU A 1 91 ? 14.492 -11.016 -4.402 1 96.62 91 LEU A C 1
ATOM 709 O O . LEU A 1 91 ? 15.281 -10.203 -3.918 1 96.62 91 LEU A O 1
ATOM 713 N N . GLU A 1 92 ? 14.641 -11.539 -5.559 1 95.75 92 GLU A N 1
ATOM 714 C CA . GLU A 1 92 ? 15.742 -11.094 -6.414 1 95.75 92 GLU A CA 1
ATOM 715 C C . GLU A 1 92 ? 15.609 -9.617 -6.762 1 95.75 92 GLU A C 1
ATOM 717 O O . GLU A 1 92 ? 16.594 -8.875 -6.723 1 95.75 92 GLU A O 1
ATOM 722 N N . PHE A 1 93 ? 14.438 -9.164 -7.078 1 94.56 93 PHE A N 1
ATOM 723 C CA . PHE A 1 93 ? 14.188 -7.766 -7.406 1 94.56 93 PHE A CA 1
ATOM 724 C C . PHE A 1 93 ? 14.406 -6.879 -6.188 1 94.56 93 PHE A C 1
ATOM 726 O O . PHE A 1 93 ? 14.859 -5.738 -6.316 1 94.56 93 PHE A O 1
ATOM 733 N N . GLN A 1 94 ? 14 -7.379 -5.055 1 93.44 94 GLN A N 1
ATOM 734 C CA . GLN A 1 94 ? 14.234 -6.625 -3.826 1 93.44 94 GLN A CA 1
ATOM 735 C C . GLN A 1 94 ? 15.719 -6.398 -3.588 1 93.44 94 GLN A C 1
ATOM 737 O O . GLN A 1 94 ? 16.141 -5.301 -3.209 1 93.44 94 GLN A O 1
ATOM 742 N N . GLU A 1 95 ? 16.469 -7.383 -3.811 1 91.38 95 GLU A N 1
ATOM 743 C CA . GLU A 1 95 ? 17.906 -7.328 -3.58 1 91.38 95 GLU A CA 1
ATOM 744 C C . GLU A 1 95 ? 18.578 -6.312 -4.5 1 91.38 95 GLU A C 1
ATOM 746 O O . GLU A 1 95 ? 19.531 -5.637 -4.102 1 91.38 95 GLU A O 1
ATOM 751 N N . LYS A 1 96 ? 18.047 -6.203 -5.598 1 88.88 96 LYS A N 1
ATOM 752 C CA . LYS A 1 96 ? 18.594 -5.254 -6.559 1 88.88 96 LYS A CA 1
ATOM 753 C C . LYS A 1 96 ? 18.062 -3.846 -6.312 1 88.88 96 LYS A C 1
ATOM 755 O O . LYS A 1 96 ? 18.375 -2.92 -7.066 1 88.88 96 LYS A O 1
ATOM 760 N N . ARG A 1 97 ? 17.219 -3.678 -5.289 1 78.94 97 ARG A N 1
ATOM 761 C CA . ARG A 1 97 ? 16.688 -2.404 -4.816 1 78.94 97 ARG A CA 1
ATOM 762 C C . ARG A 1 97 ? 15.805 -1.753 -5.875 1 78.94 97 ARG A C 1
ATOM 764 O O . ARG A 1 97 ? 15.695 -0.526 -5.93 1 78.94 97 ARG A O 1
ATOM 771 N N . SER A 1 98 ? 15.25 -2.623 -6.742 1 85.44 98 SER A N 1
ATOM 772 C CA . SER A 1 98 ? 14.352 -2.092 -7.758 1 85.44 98 SER A CA 1
ATOM 773 C C . SER A 1 98 ? 12.891 -2.248 -7.34 1 85.44 98 SER A C 1
ATOM 775 O O . SER A 1 98 ? 11.992 -1.732 -8.008 1 85.44 98 SER A O 1
ATOM 777 N N . LEU A 1 99 ? 12.773 -2.959 -6.293 1 92.94 99 LEU A N 1
ATOM 778 C CA . LEU A 1 99 ? 11.422 -3.262 -5.824 1 92.94 99 LEU A CA 1
ATOM 779 C C . LEU A 1 99 ? 11.359 -3.229 -4.301 1 92.94 99 LEU A C 1
ATOM 781 O O . LEU A 1 99 ? 12.188 -3.855 -3.627 1 92.94 99 LEU A O 1
ATOM 785 N N . THR A 1 100 ? 10.523 -2.402 -3.738 1 94.44 100 THR A N 1
ATOM 786 C CA . THR A 1 100 ? 10.25 -2.439 -2.309 1 94.44 100 THR A CA 1
ATOM 787 C C . THR A 1 100 ? 9.203 -3.508 -1.988 1 94.44 100 THR A C 1
ATOM 789 O O . THR A 1 100 ? 8.148 -3.566 -2.629 1 94.44 100 THR A O 1
ATOM 792 N N . VAL A 1 101 ? 9.531 -4.367 -0.984 1 95.31 101 VAL A N 1
ATOM 793 C CA . VAL A 1 101 ? 8.625 -5.477 -0.688 1 95.31 101 VAL A CA 1
ATOM 794 C C . VAL A 1 101 ? 7.98 -5.262 0.68 1 95.31 101 VAL A C 1
ATOM 796 O O . VAL A 1 101 ? 8.672 -4.965 1.658 1 95.31 101 VAL A O 1
ATOM 799 N N . ILE A 1 102 ? 6.652 -5.379 0.72 1 93.5 102 ILE A N 1
ATOM 800 C CA . ILE A 1 102 ? 5.867 -5.336 1.949 1 93.5 102 ILE A CA 1
ATOM 801 C C . ILE A 1 102 ? 5.23 -6.703 2.203 1 93.5 102 ILE A C 1
ATOM 803 O O . ILE A 1 102 ? 4.23 -7.055 1.572 1 93.5 102 ILE A O 1
ATOM 807 N N . PRO A 1 103 ? 5.734 -7.465 3.117 1 93 103 PRO A N 1
ATOM 808 C CA . PRO A 1 103 ? 5.125 -8.75 3.469 1 93 103 PRO A CA 1
ATOM 809 C C . PRO A 1 103 ? 3.951 -8.602 4.434 1 93 103 PRO A C 1
ATOM 811 O O . PRO A 1 103 ? 4.047 -7.859 5.418 1 93 103 PRO A O 1
ATOM 814 N N . ILE A 1 104 ? 2.828 -9.242 4.125 1 90.06 104 ILE A N 1
ATOM 815 C CA . ILE A 1 104 ? 1.647 -9.242 4.984 1 90.06 104 ILE A CA 1
ATOM 816 C C . ILE A 1 104 ? 1.266 -10.672 5.344 1 90.06 104 ILE A C 1
ATOM 818 O O . ILE A 1 104 ? 1.042 -11.508 4.461 1 90.06 104 ILE A O 1
ATOM 822 N N . PHE A 1 105 ? 1.236 -10.938 6.586 1 85.44 105 PHE A N 1
ATOM 823 C CA . PHE A 1 105 ? 0.797 -12.242 7.078 1 85.44 105 PHE A CA 1
ATOM 824 C C . PHE A 1 105 ? -0.555 -12.133 7.773 1 85.44 105 PHE A C 1
ATOM 826 O O . PHE A 1 105 ? -0.674 -11.469 8.805 1 85.44 105 PHE A O 1
ATOM 833 N N . LEU A 1 106 ? -1.519 -12.727 7.109 1 78.38 106 LEU A N 1
ATOM 834 C CA . LEU A 1 106 ? -2.879 -12.633 7.629 1 78.38 106 LEU A CA 1
ATOM 835 C C . LEU A 1 106 ? -3.154 -13.75 8.633 1 78.38 106 LEU A C 1
ATOM 837 O O . LEU A 1 106 ? -3.33 -14.906 8.25 1 78.38 106 LEU A O 1
ATOM 841 N N . THR A 1 107 ? -2.371 -13.891 9.586 1 67.62 107 THR A N 1
ATOM 842 C CA . THR A 1 107 ? -2.596 -14.953 10.562 1 67.62 107 THR A CA 1
ATOM 843 C C . THR A 1 107 ? -3.869 -14.695 11.359 1 67.62 107 THR A C 1
ATOM 845 O O . THR A 1 107 ? -4.352 -13.562 11.414 1 67.62 107 THR A O 1
ATOM 848 N N . LYS A 1 108 ? -4.617 -15.805 11.625 1 53.56 108 LYS A N 1
ATOM 849 C CA . LYS A 1 108 ? -5.684 -15.742 12.617 1 53.56 108 LYS A CA 1
ATOM 850 C C . LYS A 1 108 ? -5.219 -15.008 13.875 1 53.56 108 LYS A C 1
ATOM 852 O O . LYS A 1 108 ? -4.055 -15.117 14.273 1 53.56 108 LYS A O 1
ATOM 857 N N . ARG A 1 109 ? -5.625 -13.75 13.945 1 45.88 109 ARG A N 1
ATOM 858 C CA . ARG A 1 109 ? -5.367 -13.055 15.203 1 45.88 109 ARG A CA 1
ATOM 859 C C . ARG A 1 109 ? -5.297 -14.039 16.375 1 45.88 109 ARG A C 1
ATOM 861 O O . ARG A 1 109 ? -6.074 -14.992 16.422 1 45.88 109 ARG A O 1
ATOM 868 N N . PRO A 1 110 ? -4.305 -14.125 17.047 1 39.41 110 PRO A N 1
ATOM 869 C CA . PRO A 1 110 ? -4.637 -14.68 18.359 1 39.41 110 PRO A CA 1
ATOM 870 C C . PRO A 1 110 ? -5.781 -13.938 19.047 1 39.41 110 PRO A C 1
ATOM 872 O O . PRO A 1 110 ? -5.707 -12.719 19.234 1 39.41 110 PRO A O 1
ATOM 875 N N . LEU A 1 111 ? -7.07 -14.055 18.672 1 36.28 111 LEU A N 1
ATOM 876 C CA . LEU A 1 111 ? -8.141 -13.508 19.484 1 36.28 111 LEU A CA 1
ATOM 877 C C . LEU A 1 111 ? -7.742 -13.477 20.953 1 36.28 111 LEU A C 1
ATOM 879 O O . LEU A 1 111 ? -8.445 -12.906 21.781 1 36.28 111 LEU A O 1
ATOM 883 N N . ASP A 1 112 ? -6.973 -14.414 21.531 1 36.03 112 ASP A N 1
ATOM 884 C CA . ASP A 1 112 ? -7.145 -14.5 22.984 1 36.03 112 ASP A CA 1
ATOM 885 C C . ASP A 1 112 ? -6.66 -13.227 23.672 1 36.03 112 ASP A C 1
ATOM 887 O O . ASP A 1 112 ? -6.535 -13.18 24.891 1 36.03 112 ASP A O 1
ATOM 891 N N . MET A 1 113 ? -5.969 -12.414 23.094 1 32.84 113 MET A N 1
ATOM 892 C CA . MET A 1 113 ? -5.746 -11.383 24.094 1 32.84 113 MET A CA 1
ATOM 893 C C . MET A 1 113 ? -7.023 -10.578 24.344 1 32.84 113 MET A C 1
ATOM 895 O O . MET A 1 113 ? -7.562 -9.969 23.422 1 32.84 113 MET A O 1
ATOM 899 N N . GLU A 1 114 ? -8.039 -11.062 25.062 1 35.59 114 GLU A N 1
ATOM 900 C CA . GLU A 1 114 ? -9.18 -10.492 25.781 1 35.59 114 GLU A CA 1
ATOM 901 C C . GLU A 1 114 ? -8.938 -9.023 26.125 1 35.59 114 GLU A C 1
ATOM 903 O O . GLU A 1 114 ? -7.957 -8.688 26.781 1 35.59 114 GLU A O 1
ATOM 908 N N . GLU A 1 115 ? -8.992 -8.188 25.156 1 37.16 115 GLU A N 1
ATOM 909 C CA . GLU A 1 115 ? -9.18 -6.836 25.688 1 37.16 115 GLU A CA 1
ATOM 910 C C . GLU A 1 115 ? -10.031 -6.848 26.953 1 37.16 115 GLU A C 1
ATOM 912 O O . GLU A 1 115 ? -11.18 -7.301 26.938 1 37.16 115 GLU A O 1
ATOM 917 N N . GLU A 1 116 ? -9.422 -7.238 28.047 1 34.22 116 GLU A N 1
ATOM 918 C CA . GLU A 1 116 ? -10.148 -6.93 29.281 1 34.22 116 GLU A CA 1
ATOM 919 C C . GLU A 1 116 ? -10.805 -5.551 29.203 1 34.22 116 GLU A C 1
ATOM 921 O O . GLU A 1 116 ? -10.203 -4.602 28.688 1 34.22 116 GLU A O 1
ATOM 926 N N . PRO A 1 117 ? -12.109 -5.547 29.109 1 34.16 117 PRO A N 1
ATOM 927 C CA . PRO A 1 117 ? -12.852 -4.297 29.281 1 34.16 117 PRO A CA 1
ATOM 928 C C . PRO A 1 117 ? -12.18 -3.344 30.266 1 34.16 117 PRO A C 1
ATOM 930 O O . PRO A 1 117 ? -11.594 -3.787 31.266 1 34.16 117 PRO A O 1
ATOM 933 N N . CYS A 1 118 ? -11.375 -2.404 29.828 1 31.25 118 CYS A N 1
ATOM 934 C CA . CYS A 1 118 ? -11.078 -1.388 30.828 1 31.25 118 CYS A CA 1
ATOM 935 C C . CYS A 1 118 ? -12.266 -1.168 31.766 1 31.25 118 CYS A C 1
ATOM 937 O O . CYS A 1 118 ? -13.359 -0.835 31.297 1 31.25 118 CYS A O 1
ATOM 939 N N . GLY A 1 119 ? -12.383 -2.084 32.719 1 30.05 119 GLY A N 1
ATOM 940 C CA . GLY A 1 119 ? -13.266 -1.896 33.844 1 30.05 119 GLY A CA 1
ATOM 941 C C . GLY A 1 119 ? -13.461 -0.439 34.219 1 30.05 119 GLY A C 1
ATOM 942 O O . GLY A 1 119 ? -12.492 0.321 34.312 1 30.05 119 GLY A O 1
ATOM 943 N N . ASP A 1 120 ? -14.562 0.156 33.719 1 33.28 120 ASP A N 1
ATOM 944 C CA . ASP A 1 120 ? -15.203 1.341 34.281 1 33.28 120 ASP A CA 1
ATOM 945 C C . ASP A 1 120 ? -15.039 1.386 35.812 1 33.28 120 ASP A C 1
ATOM 947 O O . ASP A 1 120 ? -15.703 0.64 36.531 1 33.28 120 ASP A O 1
ATOM 951 N N . SER A 1 121 ? -13.797 1.136 36.312 1 34.16 121 SER A N 1
ATOM 952 C CA . SER A 1 121 ? -13.758 1.37 37.75 1 34.16 121 SER A CA 1
ATOM 953 C C . SER A 1 121 ? -14.43 2.688 38.125 1 34.16 121 SER A C 1
ATOM 955 O O . SER A 1 121 ? -13.844 3.76 37.969 1 34.16 121 SER A O 1
ATOM 957 N N . ARG A 1 122 ? -15.719 2.887 37.719 1 33.25 122 ARG A N 1
ATOM 958 C CA . ARG A 1 122 ? -16.547 3.887 38.375 1 33.25 122 ARG A CA 1
ATOM 959 C C . ARG A 1 122 ? -16.297 3.877 39.906 1 33.25 122 ARG A C 1
ATOM 961 O O . ARG A 1 122 ? -16.328 2.82 40.531 1 33.25 122 ARG A O 1
ATOM 968 N N . ILE A 1 123 ? -15.305 4.656 40.281 1 34.09 123 ILE A N 1
ATOM 969 C CA . ILE A 1 123 ? -15.141 4.98 41.688 1 34.09 123 ILE A CA 1
ATOM 970 C C . ILE A 1 123 ? -16.516 5.086 42.344 1 34.09 123 ILE A C 1
ATOM 972 O O . ILE A 1 123 ? -17.375 5.828 41.875 1 34.09 123 ILE A O 1
ATOM 976 N N . ALA A 1 124 ? -17 4.016 42.875 1 36.19 124 ALA A N 1
ATOM 977 C CA . ALA A 1 124 ? -18.172 4.043 43.75 1 36.19 124 ALA A CA 1
ATOM 978 C C . ALA A 1 124 ? -18.188 5.289 44.625 1 36.19 124 ALA A C 1
ATOM 980 O O . ALA A 1 124 ? -17.172 5.629 45.219 1 36.19 124 ALA A O 1
ATOM 981 N N . PRO A 1 125 ? -18.938 6.332 44.094 1 33.19 125 PRO A N 1
ATOM 982 C CA . PRO A 1 125 ? -18.984 7.48 45 1 33.19 125 PRO A CA 1
ATOM 983 C C . PRO A 1 125 ? -18.984 7.07 46.469 1 33.19 125 PRO A C 1
ATOM 985 O O . PRO A 1 125 ? -19.594 6.059 46.844 1 33.19 125 PRO A O 1
ATOM 988 N N . ASP A 1 126 ? -17.781 7.043 47.125 1 35.22 126 ASP A N 1
ATOM 989 C CA . ASP A 1 126 ? -17.828 6.941 48.562 1 35.22 126 ASP A CA 1
ATOM 990 C C . ASP A 1 126 ? -19.094 7.598 49.125 1 35.22 126 ASP A C 1
ATOM 992 O O . ASP A 1 126 ? -19.375 8.758 48.844 1 35.22 126 ASP A O 1
ATOM 996 N N . GLN A 1 127 ? -20.203 6.84 49.188 1 32.97 127 GLN A N 1
ATOM 997 C CA . GLN A 1 127 ? -21.359 7.238 49.969 1 32.97 127 GLN A CA 1
ATOM 998 C C . GLN A 1 127 ? -20.938 7.969 51.25 1 32.97 127 GLN A C 1
ATOM 1000 O O . GLN A 1 127 ? -20.172 7.434 52.062 1 32.97 127 GLN A O 1
ATOM 1005 N N . ALA A 1 128 ? -20.594 9.297 51.219 1 33.72 128 ALA A N 1
ATOM 1006 C CA . ALA A 1 128 ? -20.656 10.109 52.406 1 33.72 128 ALA A CA 1
ATOM 1007 C C . ALA A 1 128 ? -21.797 9.672 53.312 1 33.72 128 ALA A C 1
ATOM 1009 O O . ALA A 1 128 ? -22.969 9.805 52.969 1 33.72 128 ALA A O 1
ATOM 1010 N N . GLY A 1 129 ? -21.766 8.359 53.781 1 27.34 129 GLY A N 1
ATOM 1011 C CA . GLY A 1 129 ? -22.656 8.039 54.875 1 27.34 129 GLY A CA 1
ATOM 1012 C C . GLY A 1 129 ? -22.969 9.227 55.75 1 27.34 129 GLY A C 1
ATOM 1013 O O . GLY A 1 129 ? -22.203 10.195 55.781 1 27.34 129 GLY A O 1
ATOM 1014 N N . GLY A 1 130 ? -24.062 9.117 56.625 1 25.86 130 GLY A N 1
ATOM 1015 C CA . GLY A 1 130 ? -24.531 9.703 57.875 1 25.86 130 GLY A CA 1
ATOM 1016 C C . GLY A 1 130 ? -23.469 9.781 58.938 1 25.86 130 GLY A C 1
ATOM 1017 O O . GLY A 1 130 ? -22.438 9.117 58.844 1 25.86 130 GLY A O 1
ATOM 1018 N N . MET B 1 1 ? -15.203 -9.609 14.43 1 23.41 1 MET B N 1
ATOM 1019 C CA . MET B 1 1 ? -13.914 -9.508 15.109 1 23.41 1 MET B CA 1
ATOM 1020 C C . MET B 1 1 ? -12.781 -9.406 14.102 1 23.41 1 MET B C 1
ATOM 1022 O O . MET B 1 1 ? -12.539 -10.344 13.336 1 23.41 1 MET B O 1
ATOM 1026 N N . SER B 1 2 ? -12.461 -8.234 13.586 1 30.16 2 SER B N 1
ATOM 1027 C CA . SER B 1 2 ? -11.609 -7.844 12.461 1 30.16 2 SER B CA 1
ATOM 1028 C C . SER B 1 2 ? -10.148 -8.188 12.734 1 30.16 2 SER B C 1
ATOM 1030 O O . SER B 1 2 ? -9.547 -7.664 13.68 1 30.16 2 SER B O 1
ATOM 1032 N N . SER B 1 3 ? -9.828 -9.461 12.68 1 31.31 3 SER B N 1
ATOM 1033 C CA . SER B 1 3 ? -8.492 -9.992 12.945 1 31.31 3 SER B CA 1
ATOM 1034 C C . SER B 1 3 ? -7.418 -9.156 12.266 1 31.31 3 SER B C 1
ATOM 1036 O O . SER B 1 3 ? -7.41 -9.023 11.039 1 31.31 3 SER B O 1
ATOM 1038 N N . SER B 1 4 ? -6.875 -8.195 13.031 1 32.94 4 SER B N 1
ATOM 1039 C CA . SER B 1 4 ? -5.773 -7.293 12.719 1 32.94 4 SER B CA 1
ATOM 1040 C C . SER B 1 4 ? -4.504 -8.062 12.367 1 32.94 4 SER B C 1
ATOM 1042 O O . SER B 1 4 ? -3.984 -8.82 13.195 1 32.94 4 SER B O 1
ATOM 1044 N N . TYR B 1 5 ? -4.531 -8.688 11.328 1 35.66 5 TYR B N 1
ATOM 1045 C CA . TYR B 1 5 ? -3.414 -9.484 10.836 1 35.66 5 TYR B CA 1
ATOM 1046 C C . TYR B 1 5 ? -2.09 -8.766 11.062 1 35.66 5 TYR B C 1
ATOM 1048 O O . TYR B 1 5 ? -1.842 -7.711 10.461 1 35.66 5 TYR B O 1
ATOM 1056 N N . SER B 1 6 ? -1.67 -8.695 12.43 1 37.44 6 SER B N 1
ATOM 1057 C CA . SER B 1 6 ? -0.439 -8.094 12.922 1 37.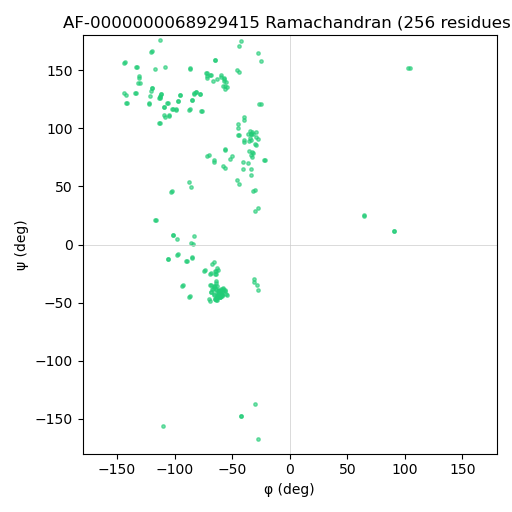44 6 SER B CA 1
ATOM 1058 C C . SER B 1 6 ? 0.787 -8.703 12.25 1 37.44 6 SER B C 1
ATOM 1060 O O . SER B 1 6 ? 0.96 -9.922 12.258 1 37.44 6 SER B O 1
ATOM 1062 N N . PHE B 1 7 ? 1.114 -8.273 11.148 1 39 7 PHE B N 1
ATOM 1063 C CA . PHE B 1 7 ? 2.404 -8.625 10.57 1 39 7 PHE B CA 1
ATOM 1064 C C . PHE B 1 7 ? 3.471 -8.742 11.648 1 39 7 PHE B C 1
ATOM 1066 O O . PHE B 1 7 ? 3.656 -7.824 12.453 1 39 7 PHE B O 1
ATOM 1073 N N . LEU B 1 8 ? 3.721 -9.836 12.281 1 35.75 8 LEU B N 1
ATOM 1074 C CA . LEU B 1 8 ? 4.812 -10.297 13.133 1 35.75 8 LEU B CA 1
ATOM 1075 C C . LEU B 1 8 ? 6.133 -9.648 12.719 1 35.75 8 LEU B C 1
ATOM 1077 O O . LEU B 1 8 ? 7.199 -10.039 13.195 1 35.75 8 LEU B O 1
ATOM 1081 N N . LEU B 1 9 ? 6.336 -9.32 11.547 1 37.09 9 LEU B N 1
ATOM 1082 C CA . LEU B 1 9 ? 7.758 -9.07 11.328 1 37.09 9 LEU B CA 1
ATOM 1083 C C . LEU B 1 9 ? 8.344 -8.25 12.477 1 37.09 9 LEU B C 1
ATOM 1085 O O . LEU B 1 9 ? 7.617 -7.543 13.172 1 37.09 9 LEU B O 1
ATOM 1089 N N . ALA B 1 10 ? 9.703 -8.039 12.602 1 36.97 10 ALA B N 1
ATOM 1090 C CA . ALA B 1 10 ? 10.656 -7.355 13.469 1 36.97 10 ALA B CA 1
ATOM 1091 C C . ALA B 1 10 ? 10.156 -5.969 13.859 1 36.97 10 ALA B C 1
ATOM 1093 O O . ALA B 1 10 ? 9.164 -5.488 13.312 1 36.97 10 ALA B O 1
ATOM 1094 N N . GLY B 1 11 ? 11.07 -4.996 14.047 1 42.81 11 GLY B N 1
ATOM 1095 C CA . GLY B 1 11 ? 10.953 -3.66 14.609 1 42.81 11 GLY B CA 1
ATOM 1096 C C . GLY B 1 11 ? 9.75 -2.895 14.086 1 42.81 11 GLY B C 1
ATOM 1097 O O . GLY B 1 11 ? 9.133 -3.307 13.102 1 42.81 11 GLY B O 1
ATOM 1098 N N . ARG B 1 12 ? 9.133 -1.91 14.945 1 51.59 12 ARG B N 1
ATOM 1099 C CA . ARG B 1 12 ? 8.117 -0.869 14.875 1 51.59 12 ARG B CA 1
ATOM 1100 C C . ARG B 1 12 ? 8.047 -0.267 13.477 1 51.59 12 ARG B C 1
ATOM 1102 O O . ARG B 1 12 ? 7.902 0.947 13.32 1 51.59 12 ARG B O 1
ATOM 1109 N N . GLU B 1 13 ? 8.391 -1.047 12.273 1 76.5 13 GLU B N 1
ATOM 1110 C CA . GLU B 1 13 ? 8.641 -0.35 11.016 1 76.5 13 GLU B CA 1
ATOM 1111 C C . GLU B 1 13 ? 7.348 -0.128 10.242 1 76.5 13 GLU B C 1
ATOM 1113 O O . GLU B 1 13 ? 6.438 -0.96 10.289 1 76.5 13 GLU B O 1
ATOM 1118 N N . LEU B 1 14 ? 6.945 1.119 10.039 1 89.25 14 LEU B N 1
ATOM 1119 C CA . LEU B 1 14 ? 5.867 1.567 9.164 1 89.25 14 LEU B CA 1
ATOM 1120 C C . LEU B 1 14 ? 6.082 1.071 7.738 1 89.25 14 LEU B C 1
ATOM 1122 O O . LEU B 1 14 ? 7.223 0.912 7.297 1 89.25 14 LEU B O 1
ATOM 1126 N N . ASP B 1 15 ? 4.918 0.691 7.223 1 93 15 ASP B N 1
ATOM 1127 C CA . ASP B 1 15 ? 4.965 0.32 5.812 1 93 15 ASP B CA 1
ATOM 1128 C C . ASP B 1 15 ? 4.777 1.541 4.914 1 93 15 ASP B C 1
ATOM 1130 O O . ASP B 1 15 ? 5.551 1.757 3.979 1 93 15 ASP B O 1
ATOM 1134 N N . VAL B 1 16 ? 3.791 2.297 5.352 1 95.94 16 VAL B N 1
ATOM 1135 C CA . VAL B 1 16 ? 3.369 3.332 4.414 1 95.94 16 VAL B CA 1
ATOM 1136 C C . VAL B 1 16 ? 3.217 4.66 5.152 1 95.94 16 VAL B C 1
ATOM 1138 O O . VAL B 1 16 ? 2.592 4.723 6.211 1 95.94 16 VAL B O 1
ATOM 1141 N N . PHE B 1 17 ? 3.82 5.742 4.613 1 97.31 17 PHE B N 1
ATOM 1142 C CA . PHE B 1 17 ? 3.598 7.133 4.996 1 97.31 17 PHE B CA 1
ATOM 1143 C C . PHE B 1 17 ? 2.592 7.797 4.066 1 97.31 17 PHE B C 1
ATOM 1145 O O . PHE B 1 17 ? 2.77 7.793 2.846 1 97.31 17 PHE B O 1
ATOM 1152 N N . LEU B 1 18 ? 1.529 8.32 4.668 1 97.25 18 LEU B N 1
ATOM 1153 C CA . LEU B 1 18 ? 0.474 8.953 3.883 1 97.25 18 LEU B CA 1
ATOM 1154 C C . LEU B 1 18 ? 0.528 10.469 4.02 1 97.25 18 LEU B C 1
ATOM 1156 O O . LEU B 1 18 ? 0.451 11 5.133 1 97.25 18 LEU B O 1
ATOM 1160 N N . SER B 1 19 ? 0.685 11.164 2.904 1 96.38 19 SER B N 1
ATOM 1161 C CA . SER B 1 19 ? 0.665 12.625 2.826 1 96.38 19 SER B CA 1
ATOM 1162 C C . SER B 1 19 ? -0.458 13.109 1.916 1 96.38 19 SER B C 1
ATOM 1164 O O . SER B 1 19 ? -0.638 12.594 0.811 1 96.38 19 SER B O 1
ATOM 1166 N N . PHE B 1 20 ? -1.234 14.156 2.371 1 93 20 PHE B N 1
ATOM 1167 C CA . PHE B 1 20 ? -2.432 14.586 1.658 1 93 20 PHE B CA 1
ATOM 1168 C C . PHE B 1 20 ? -2.424 16.094 1.452 1 93 20 PHE B C 1
ATOM 1170 O O . PHE B 1 20 ? -2 16.844 2.334 1 93 20 PHE B O 1
ATOM 1177 N N . SER B 1 21 ? -2.893 16.438 0.371 1 91.19 21 SER B N 1
ATOM 1178 C CA . SER B 1 21 ? -3.232 17.828 0.088 1 91.19 21 SER B CA 1
ATOM 1179 C C . SER B 1 21 ? -4.508 17.922 -0.742 1 91.19 21 SER B C 1
ATOM 1181 O O . SER B 1 21 ? -4.664 17.219 -1.738 1 91.19 21 SER B O 1
ATOM 1183 N N . GLY B 1 22 ? -5.434 18.75 -0.242 1 89.44 22 GLY B N 1
ATOM 1184 C CA . GLY B 1 22 ? -6.707 18.922 -0.927 1 89.44 22 GLY B CA 1
ATOM 1185 C C . GLY B 1 22 ? -7.852 18.188 -0.246 1 89.44 22 GLY B C 1
ATOM 1186 O O . GLY B 1 22 ? -7.648 17.156 0.383 1 89.44 22 GLY B O 1
ATOM 1187 N N . LYS B 1 23 ? -9.086 18.734 -0.418 1 85.31 23 LYS B N 1
ATOM 1188 C CA . LYS B 1 23 ? -10.266 18.25 0.298 1 85.31 23 LYS B CA 1
ATOM 1189 C C . LYS B 1 23 ? -10.578 16.797 -0.083 1 85.31 23 LYS B C 1
ATOM 1191 O O . LYS B 1 23 ? -10.859 15.977 0.786 1 85.31 23 LYS B O 1
ATOM 1196 N N . LYS B 1 24 ? -10.586 16.531 -1.332 1 83.06 24 LYS B N 1
ATOM 1197 C CA . LYS B 1 24 ? -10.93 15.18 -1.784 1 83.06 24 LYS B CA 1
ATOM 1198 C C . LYS B 1 24 ? -9.945 14.156 -1.232 1 83.06 24 LYS B C 1
ATOM 1200 O O . LYS B 1 24 ? -10.344 13.078 -0.782 1 83.06 24 LYS B O 1
ATOM 1205 N N . ALA B 1 25 ? -8.672 14.5 -1.315 1 85.62 25 ALA B N 1
ATOM 1206 C CA . ALA B 1 25 ? -7.645 13.609 -0.782 1 85.62 25 ALA B CA 1
ATOM 1207 C C . ALA B 1 25 ? -7.836 13.383 0.715 1 85.62 25 ALA B C 1
ATOM 1209 O O . ALA B 1 25 ? -7.691 12.266 1.202 1 85.62 25 ALA B O 1
ATOM 1210 N N . LEU B 1 26 ? -8.172 14.43 1.376 1 85.88 26 LEU B N 1
ATOM 1211 C CA . LEU B 1 26 ? -8.328 14.367 2.824 1 85.88 26 LEU B CA 1
ATOM 1212 C C . LEU B 1 26 ? -9.539 13.523 3.203 1 85.88 26 LEU B C 1
ATOM 1214 O O . LEU B 1 26 ? -9.562 12.898 4.266 1 85.88 26 LEU B O 1
ATOM 1218 N N . ASP B 1 27 ? -10.492 13.398 2.33 1 83.56 27 ASP B N 1
ATOM 1219 C CA . ASP B 1 27 ? -11.734 12.672 2.596 1 83.56 27 ASP B CA 1
ATOM 1220 C C . ASP B 1 27 ? -11.562 11.18 2.334 1 83.56 27 ASP B C 1
ATOM 1222 O O . ASP B 1 27 ? -12.406 10.375 2.734 1 83.56 27 ASP B O 1
ATOM 1226 N N . MET B 1 28 ? -10.516 10.938 1.747 1 81.75 28 MET B N 1
ATOM 1227 C CA . MET B 1 28 ? -10.289 9.523 1.459 1 81.75 28 MET B CA 1
ATOM 1228 C C . MET B 1 28 ? -9.961 8.758 2.732 1 81.75 28 MET B C 1
ATOM 1230 O O . MET B 1 28 ? -9.391 9.312 3.672 1 81.75 28 MET B O 1
ATOM 1234 N N . ASP B 1 29 ? -10.391 7.547 2.906 1 86.19 29 ASP B N 1
ATOM 1235 C CA . ASP B 1 29 ? -10.078 6.695 4.051 1 86.19 29 ASP B CA 1
ATOM 1236 C C . ASP B 1 29 ? -9.023 5.656 3.689 1 86.19 29 ASP B C 1
ATOM 1238 O O . ASP B 1 29 ? -9.156 4.48 4.039 1 86.19 29 ASP B O 1
ATOM 1242 N N . PHE B 1 30 ? -8.039 6.145 3.047 1 88.88 30 PHE B N 1
ATOM 1243 C CA . PHE B 1 30 ? -6.992 5.25 2.57 1 88.88 30 PHE B CA 1
ATOM 1244 C C . PHE B 1 30 ? -6.305 4.551 3.738 1 88.88 30 PHE B C 1
ATOM 1246 O O . PHE B 1 30 ? -6.016 3.354 3.668 1 88.88 30 PHE B O 1
ATOM 1253 N N . GLY B 1 31 ? -6.016 5.258 4.766 1 90.19 31 GLY B N 1
ATOM 1254 C CA . GLY B 1 31 ? -5.398 4.656 5.938 1 90.19 31 GLY B CA 1
ATOM 1255 C C . GLY B 1 31 ? -6.203 3.508 6.516 1 90.19 31 GLY B C 1
ATOM 1256 O O . GLY B 1 31 ? -5.641 2.479 6.895 1 90.19 31 GLY B O 1
ATOM 1257 N N . TYR B 1 32 ? -7.488 3.676 6.527 1 88.19 32 TYR B N 1
ATOM 1258 C CA . TYR B 1 32 ? -8.367 2.617 7.008 1 88.19 32 TYR B CA 1
ATOM 1259 C C . TYR B 1 32 ? -8.281 1.386 6.109 1 88.19 32 TYR B C 1
ATOM 1261 O O . TYR B 1 32 ? -8.172 0.26 6.602 1 88.19 32 TYR B O 1
ATOM 1269 N N . ASP B 1 33 ? -8.359 1.621 4.723 1 87.94 33 ASP B N 1
ATOM 1270 C CA . ASP B 1 33 ? -8.266 0.521 3.768 1 87.94 33 ASP B CA 1
ATOM 1271 C C . ASP B 1 33 ? -6.957 -0.245 3.934 1 87.94 33 ASP B C 1
ATOM 1273 O O . ASP B 1 33 ? -6.945 -1.477 3.881 1 87.94 33 ASP B O 1
ATOM 1277 N N . LEU B 1 34 ? -5.906 0.431 4.199 1 91 34 LEU B N 1
ATOM 1278 C CA . LEU B 1 34 ? -4.605 -0.206 4.387 1 91 34 LEU B CA 1
ATOM 1279 C C . LEU B 1 34 ? -4.582 -1.023 5.672 1 91 34 LEU B C 1
ATOM 1281 O O . LEU B 1 34 ? -4.145 -2.176 5.672 1 91 34 LEU B O 1
ATOM 1285 N N . SER B 1 35 ? -5.043 -0.407 6.758 1 87.69 35 SER B N 1
ATOM 1286 C CA . SER B 1 35 ? -5.027 -1.074 8.055 1 87.69 35 SER B CA 1
ATOM 1287 C C . SER B 1 35 ? -5.852 -2.357 8.023 1 87.69 35 SER B C 1
ATOM 1289 O O . SER B 1 35 ? -5.449 -3.373 8.602 1 87.69 35 SER B O 1
ATOM 1291 N N . ARG B 1 36 ? -6.965 -2.359 7.328 1 84.56 36 ARG B N 1
ATOM 1292 C CA . ARG B 1 36 ? -7.836 -3.525 7.234 1 84.56 36 ARG B CA 1
ATOM 1293 C C . ARG B 1 36 ? -7.141 -4.672 6.512 1 84.56 36 ARG B C 1
ATOM 1295 O O . ARG B 1 36 ? -7.477 -5.84 6.723 1 84.56 36 ARG B O 1
ATOM 1302 N N . ASN B 1 37 ? -6.223 -4.297 5.723 1 84.69 37 ASN B N 1
ATOM 1303 C CA . ASN B 1 37 ? -5.516 -5.305 4.938 1 84.69 37 ASN B CA 1
ATOM 1304 C C . ASN B 1 37 ? -4.152 -5.629 5.543 1 84.69 37 ASN B C 1
ATOM 1306 O O . ASN B 1 37 ? -3.32 -6.273 4.902 1 84.69 37 ASN B O 1
ATOM 1310 N N . GLY B 1 38 ? -3.887 -5.094 6.77 1 84.56 38 GLY B N 1
ATOM 1311 C CA . GLY B 1 38 ? -2.699 -5.492 7.508 1 84.56 38 GLY B CA 1
ATOM 1312 C C . GLY B 1 38 ? -1.496 -4.613 7.223 1 84.56 38 GLY B C 1
ATOM 1313 O O . GLY B 1 38 ? -0.366 -4.965 7.57 1 84.56 38 GLY B O 1
ATOM 1314 N N . ILE B 1 39 ? -1.685 -3.547 6.59 1 90.31 39 ILE B N 1
ATOM 1315 C CA . ILE B 1 39 ? -0.592 -2.627 6.289 1 90.31 39 ILE B CA 1
ATOM 1316 C C . ILE B 1 39 ? -0.532 -1.532 7.352 1 90.31 39 ILE B C 1
ATOM 1318 O O . ILE B 1 39 ? -1.536 -0.872 7.629 1 90.31 39 ILE B O 1
ATOM 1322 N N . LYS B 1 40 ? 0.593 -1.305 7.914 1 92.62 40 LYS B N 1
ATOM 1323 C CA . LYS B 1 40 ? 0.807 -0.259 8.914 1 92.62 40 LYS B CA 1
ATOM 1324 C C . LYS B 1 40 ? 1.095 1.084 8.242 1 92.62 40 LYS B C 1
ATOM 1326 O O . LYS B 1 40 ? 2.035 1.204 7.457 1 92.62 40 LYS B O 1
ATOM 1331 N N . SER B 1 41 ? 0.299 2.037 8.602 1 95.38 41 SER B N 1
ATOM 1332 C CA . SER B 1 41 ? 0.482 3.336 7.957 1 95.38 41 SER B CA 1
ATOM 1333 C C . SER B 1 41 ? 0.486 4.465 8.984 1 95.38 41 SER B C 1
ATOM 1335 O O . SER B 1 41 ? -0.028 4.305 10.094 1 95.38 41 SER B O 1
ATOM 1337 N N . PHE B 1 42 ? 1.185 5.586 8.633 1 96.19 42 PHE B N 1
ATOM 1338 C CA . PHE B 1 42 ? 1.158 6.863 9.336 1 96.19 42 PHE B CA 1
ATOM 1339 C C . PHE B 1 42 ? 0.508 7.941 8.469 1 96.19 42 PHE B C 1
ATOM 1341 O O . PHE B 1 42 ? 0.919 8.156 7.328 1 96.19 42 PHE B O 1
ATOM 1348 N N . LYS B 1 43 ? -0.465 8.547 9.07 1 96.56 43 LYS B N 1
ATOM 1349 C CA . LYS B 1 43 ? -1.136 9.633 8.367 1 96.56 43 LYS B CA 1
ATOM 1350 C C . LYS B 1 43 ? -0.604 10.992 8.82 1 96.56 43 LYS B C 1
ATOM 1352 O O . LYS B 1 43 ? -0.846 11.414 9.953 1 96.56 43 LYS B O 1
ATOM 1357 N N . SER B 1 44 ? 0.002 11.664 7.871 1 96.69 44 SER B N 1
ATOM 1358 C CA . SER B 1 44 ? 0.557 12.977 8.203 1 96.69 44 SER B CA 1
ATOM 1359 C C . SER B 1 44 ? -0.546 14.008 8.414 1 96.69 44 SER B C 1
ATOM 1361 O O . SER B 1 44 ? -1.562 13.984 7.711 1 96.69 44 SER B O 1
ATOM 1363 N N . GLU B 1 45 ? -0.281 14.914 9.289 1 95.56 45 GLU B N 1
ATOM 1364 C CA . GLU B 1 45 ? -1.198 16.031 9.516 1 95.56 45 GLU B CA 1
ATOM 1365 C C . GLU B 1 45 ? -0.55 17.359 9.156 1 95.56 45 GLU B C 1
ATOM 1367 O O . GLU B 1 45 ? -1.016 18.422 9.586 1 95.56 45 GLU B O 1
ATOM 1372 N N . SER B 1 46 ? 0.467 17.328 8.352 1 95.44 46 SER B N 1
ATOM 1373 C CA . SER B 1 46 ? 1.22 18.516 8.008 1 95.44 46 SER B CA 1
ATOM 1374 C C . SER B 1 46 ? 0.354 19.516 7.242 1 95.44 46 SER B C 1
ATOM 1376 O O . SER B 1 46 ? 0.622 20.719 7.254 1 95.44 46 SER B O 1
ATOM 1378 N N . TRP B 1 47 ? -0.707 19.047 6.602 1 92.62 47 TRP B N 1
ATOM 1379 C CA . TRP B 1 47 ? -1.582 19.906 5.82 1 92.62 47 TRP B CA 1
ATOM 1380 C C . TRP B 1 47 ? -2.256 20.953 6.711 1 92.62 47 TRP B C 1
ATOM 1382 O O . TRP B 1 47 ? -2.736 21.969 6.223 1 92.62 47 TRP B O 1
ATOM 1392 N N . LYS B 1 48 ? -2.309 20.703 7.984 1 94.38 48 LYS B N 1
ATOM 1393 C CA . LYS B 1 48 ? -2.967 21.609 8.922 1 94.38 48 LYS B CA 1
ATOM 1394 C C . LYS B 1 48 ? -2.119 22.859 9.164 1 94.38 48 LYS B C 1
ATOM 1396 O O . LYS B 1 48 ? -2.623 23.859 9.656 1 94.38 48 LYS B O 1
ATOM 1401 N N . GLU B 1 49 ? -0.819 22.766 8.93 1 94.56 49 GLU B N 1
ATOM 1402 C CA . GLU B 1 49 ? 0.084 23.875 9.211 1 94.56 49 GLU B CA 1
ATOM 1403 C C . GLU B 1 49 ? -0.006 24.938 8.125 1 94.56 49 GLU B C 1
ATOM 1405 O O . GLU B 1 49 ? 0.169 24.656 6.941 1 94.56 49 GLU B O 1
ATOM 1410 N N . LYS B 1 50 ? -0.19 26.203 8.57 1 92.5 50 LYS B N 1
ATOM 1411 C CA . LYS B 1 50 ? -0.39 27.312 7.637 1 92.5 50 LYS B CA 1
ATOM 1412 C C . LYS B 1 50 ? 0.859 28.188 7.543 1 92.5 50 LYS B C 1
ATOM 1414 O O . LYS B 1 50 ? 0.951 29.047 6.676 1 92.5 50 LYS B O 1
ATOM 1419 N N . SER B 1 51 ? 1.797 27.953 8.5 1 92.88 51 SER B N 1
ATOM 1420 C CA . SER B 1 51 ? 3.033 28.734 8.508 1 92.88 51 SER B CA 1
ATOM 1421 C C . SER B 1 51 ? 4.254 27.828 8.359 1 92.88 51 SER B C 1
ATOM 1423 O O . SER B 1 51 ? 4.156 26.609 8.523 1 92.88 51 SER B O 1
ATOM 1425 N N . PHE B 1 52 ? 5.312 28.5 8.07 1 91.44 52 PHE B N 1
ATOM 1426 C CA . PHE B 1 52 ? 6.566 27.766 7.914 1 91.44 52 PHE B CA 1
ATOM 1427 C C . PHE B 1 52 ? 7.133 27.375 9.273 1 91.44 52 PHE B C 1
ATOM 1429 O O . PHE B 1 52 ? 7.402 28.25 10.109 1 91.44 52 PHE B O 1
ATOM 1436 N N . LYS B 1 53 ? 7.184 26.125 9.5 1 91.56 53 LYS B N 1
ATOM 1437 C CA . LYS B 1 53 ? 7.824 25.562 10.68 1 91.56 53 LYS B CA 1
ATOM 1438 C C . LYS B 1 53 ? 8.531 24.25 10.352 1 91.56 53 LYS B C 1
ATOM 1440 O O . LYS B 1 53 ? 8.203 23.594 9.352 1 91.56 53 LYS B O 1
ATOM 1445 N N . PRO B 1 54 ? 9.477 23.953 11.172 1 92.69 54 PRO B N 1
ATOM 1446 C CA . PRO B 1 54 ? 10.109 22.656 10.969 1 92.69 54 PRO B CA 1
ATOM 1447 C C . PRO B 1 54 ? 9.117 21.484 11.078 1 92.69 54 PRO B C 1
ATOM 1449 O O . PRO B 1 54 ? 8.148 21.578 11.828 1 92.69 54 PRO B O 1
ATOM 1452 N N . ILE B 1 55 ? 9.344 20.5 10.281 1 94.12 55 ILE B N 1
ATOM 1453 C CA . ILE B 1 55 ? 8.516 19.312 10.305 1 94.12 55 ILE B CA 1
ATOM 1454 C C . ILE B 1 55 ? 8.508 18.719 11.711 1 94.12 55 ILE B C 1
ATOM 1456 O O . ILE B 1 55 ? 9.547 18.672 12.375 1 94.12 55 ILE B O 1
ATOM 1460 N N . ALA B 1 56 ? 7.332 18.312 12.195 1 94.56 56 ALA B N 1
ATOM 1461 C CA . ALA B 1 56 ? 7.184 17.719 13.516 1 94.56 56 ALA B CA 1
ATOM 1462 C C . ALA B 1 56 ? 8.062 16.484 13.664 1 94.56 56 ALA B C 1
ATOM 1464 O O . ALA B 1 56 ? 8.219 15.711 12.719 1 94.56 56 ALA B O 1
ATOM 1465 N N . ARG B 1 57 ? 8.656 16.281 14.859 1 95.38 57 ARG B N 1
ATOM 1466 C CA . ARG B 1 57 ? 9.531 15.148 15.133 1 95.38 57 ARG B CA 1
ATOM 1467 C C . ARG B 1 57 ? 8.844 13.828 14.82 1 95.38 57 ARG B C 1
ATOM 1469 O O . ARG B 1 57 ? 9.453 12.93 14.234 1 95.38 57 ARG B O 1
ATOM 1476 N N . GLN B 1 58 ? 7.594 13.711 15.211 1 96 58 GLN B N 1
ATOM 1477 C CA . GLN B 1 58 ? 6.848 12.484 14.961 1 96 58 GLN B CA 1
ATOM 1478 C C . GLN B 1 58 ? 6.73 12.203 13.469 1 96 58 GLN B C 1
ATOM 1480 O O . GLN B 1 58 ? 6.812 11.047 13.039 1 96 58 GLN B O 1
ATOM 1485 N N . THR B 1 59 ? 6.504 13.266 12.703 1 96.88 59 THR B N 1
ATOM 1486 C CA . THR B 1 59 ? 6.398 13.125 11.258 1 96.88 59 THR B CA 1
ATOM 1487 C C . THR B 1 59 ? 7.73 12.68 10.656 1 96.88 59 THR B C 1
ATOM 1489 O O . THR B 1 59 ? 7.77 11.773 9.82 1 96.88 59 THR B O 1
ATOM 1492 N N . LEU B 1 60 ? 8.797 13.227 11.094 1 96 60 LEU B N 1
ATOM 1493 C CA . LEU B 1 60 ? 10.133 12.859 10.617 1 96 60 LEU B CA 1
ATOM 1494 C C . LEU B 1 60 ? 10.445 11.406 10.961 1 96 60 LEU B C 1
ATOM 1496 O O . LEU B 1 60 ? 10.984 10.672 10.125 1 96 60 LEU B O 1
ATOM 1500 N N . GLU B 1 61 ? 10.156 11.016 12.172 1 95.75 61 GLU B N 1
ATOM 1501 C CA . GLU B 1 61 ? 10.359 9.633 12.586 1 95.75 61 GLU B CA 1
ATOM 1502 C C . GLU B 1 61 ? 9.547 8.672 11.711 1 95.75 61 GLU B C 1
ATOM 1504 O O . GLU B 1 61 ? 10.055 7.625 11.305 1 95.75 61 GLU B O 1
ATOM 1509 N N . ALA B 1 62 ? 8.312 9.062 11.43 1 96.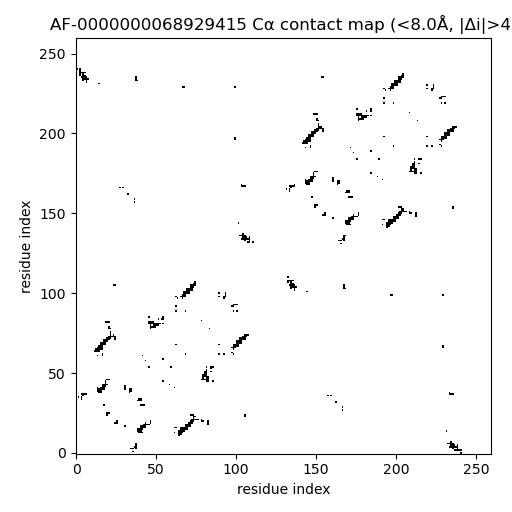19 62 ALA B N 1
ATOM 1510 C CA . ALA B 1 62 ? 7.453 8.227 10.602 1 96.19 62 ALA B CA 1
ATOM 1511 C C . ALA B 1 62 ? 8.016 8.086 9.188 1 96.19 62 ALA B C 1
ATOM 1513 O O . ALA B 1 62 ? 7.977 7.008 8.602 1 96.19 62 ALA B O 1
ATOM 1514 N N . LEU B 1 63 ? 8.555 9.141 8.664 1 96.12 63 LEU B N 1
ATOM 1515 C CA . LEU B 1 63 ? 9.18 9.094 7.352 1 96.12 63 LEU B CA 1
ATOM 1516 C C . LEU B 1 63 ? 10.398 8.18 7.359 1 96.12 63 LEU B C 1
ATOM 1518 O O . LEU B 1 63 ? 10.617 7.43 6.406 1 96.12 63 LEU B O 1
ATOM 1522 N N . THR B 1 64 ? 11.125 8.164 8.438 1 94 64 THR B N 1
ATOM 1523 C CA . THR B 1 64 ? 12.328 7.352 8.578 1 94 64 THR B CA 1
ATOM 1524 C C . THR B 1 64 ? 11.969 5.871 8.648 1 94 64 THR B C 1
ATOM 1526 O O . THR B 1 64 ? 12.695 5.023 8.125 1 94 64 THR B O 1
ATOM 1529 N N . GLU B 1 65 ? 10.891 5.613 9.234 1 94.25 65 GLU B N 1
ATOM 1530 C CA . GLU B 1 65 ? 10.516 4.23 9.516 1 94.25 65 GLU B CA 1
ATOM 1531 C C . GLU B 1 65 ? 9.711 3.633 8.367 1 94.25 65 GLU B C 1
ATOM 1533 O O . GLU B 1 65 ? 9.531 2.414 8.297 1 94.25 65 GLU B O 1
ATOM 1538 N N . SER B 1 66 ? 9.242 4.48 7.496 1 94.81 66 SER B N 1
ATOM 1539 C CA . SER B 1 66 ? 8.375 4 6.43 1 94.81 66 SER B CA 1
ATOM 1540 C C . SER B 1 66 ? 9.188 3.516 5.23 1 94.81 66 SER B C 1
ATOM 1542 O O . SER B 1 66 ? 10.266 4.047 4.949 1 94.81 66 SER B O 1
ATOM 1544 N N . LYS B 1 67 ? 8.609 2.586 4.516 1 93.06 67 LYS B N 1
ATOM 1545 C CA . LYS B 1 67 ? 9.203 2.066 3.287 1 93.06 67 LYS B CA 1
ATOM 1546 C C . LYS B 1 67 ? 8.68 2.816 2.064 1 93.06 67 LYS B C 1
ATOM 1548 O O . LYS B 1 67 ? 9.414 3.035 1.101 1 93.06 67 LYS B O 1
ATOM 1553 N N . VAL B 1 68 ? 7.488 3.158 2.16 1 95.5 68 VAL B N 1
ATOM 1554 C CA . VAL B 1 68 ? 6.781 3.775 1.042 1 95.5 68 VAL B CA 1
ATOM 1555 C C . VAL B 1 68 ? 6.074 5.043 1.516 1 95.5 68 VAL B C 1
ATOM 1557 O O . VAL B 1 68 ? 5.508 5.07 2.611 1 95.5 68 VAL B O 1
ATOM 1560 N N . ALA B 1 69 ? 6.117 6.09 0.726 1 97 69 ALA B N 1
ATOM 1561 C CA . ALA B 1 69 ? 5.258 7.254 0.921 1 97 69 ALA B CA 1
ATOM 1562 C C . ALA B 1 69 ? 4.246 7.387 -0.212 1 97 69 ALA B C 1
ATOM 1564 O O . ALA B 1 69 ? 4.605 7.309 -1.389 1 97 69 ALA B O 1
ATOM 1565 N N . VAL B 1 70 ? 2.994 7.5 0.094 1 96.12 70 VAL B N 1
ATOM 1566 C CA . VAL B 1 70 ? 1.939 7.848 -0.852 1 96.12 70 VAL B CA 1
ATOM 1567 C C . VAL B 1 70 ? 1.562 9.32 -0.688 1 96.12 70 VAL B C 1
ATOM 1569 O O . VAL B 1 70 ? 1.132 9.742 0.388 1 96.12 70 VAL B O 1
ATOM 1572 N N . VAL B 1 71 ? 1.783 10.078 -1.716 1 95.56 71 VAL B N 1
ATOM 1573 C CA . VAL B 1 71 ? 1.449 11.5 -1.727 1 95.56 71 VAL B CA 1
ATOM 1574 C C . VAL B 1 71 ? 0.202 11.734 -2.576 1 95.56 71 VAL B C 1
ATOM 1576 O O . VAL B 1 71 ? 0.244 11.594 -3.801 1 95.56 71 VAL B O 1
ATOM 1579 N N . MET B 1 72 ? -0.906 12.102 -1.877 1 93 72 MET B N 1
ATOM 1580 C CA . MET B 1 72 ? -2.188 12.266 -2.557 1 93 72 MET B CA 1
ATOM 1581 C C . MET B 1 72 ? -2.576 13.734 -2.639 1 93 72 MET B C 1
ATOM 1583 O O . MET B 1 72 ? -2.693 14.406 -1.613 1 93 72 MET B O 1
ATOM 1587 N N . THR B 1 73 ? -2.693 14.195 -3.82 1 91 73 THR B N 1
ATOM 1588 C CA . THR B 1 73 ? -3.113 15.578 -4.027 1 91 73 THR B CA 1
ATOM 1589 C C . THR B 1 73 ? -4.391 15.641 -4.859 1 91 73 THR B C 1
ATOM 1591 O O . THR B 1 73 ? -4.609 14.797 -5.734 1 91 73 THR B O 1
ATOM 1594 N N . SER B 1 74 ? -5.297 16.266 -4.453 1 82 74 SER B N 1
ATOM 1595 C CA . SER B 1 74 ? -6.5 16.484 -5.25 1 82 74 SER B CA 1
ATOM 1596 C C . SER B 1 74 ? -6.609 17.938 -5.703 1 82 74 SER B C 1
ATOM 1598 O O . SER B 1 74 ? -5.895 18.797 -5.199 1 82 74 SER B O 1
ATOM 1600 N N . ASP B 1 75 ? -7.688 18.547 -6.031 1 65.94 75 ASP B N 1
ATOM 1601 C CA . ASP B 1 75 ? -8.234 19.75 -6.66 1 65.94 75 ASP B CA 1
ATOM 1602 C C . ASP B 1 75 ? -7.27 20.922 -6.516 1 65.94 75 ASP B C 1
ATOM 1604 O O . ASP B 1 75 ? -6.309 20.859 -5.75 1 65.94 75 ASP B O 1
ATOM 1608 N N . GLU B 1 76 ? -7.895 22.125 -6.859 1 60.47 76 GLU B N 1
ATOM 1609 C CA . GLU B 1 76 ? -7.691 23.469 -7.395 1 60.47 76 GLU B CA 1
ATOM 1610 C C . GLU B 1 76 ? -7.23 24.422 -6.301 1 60.47 76 GLU B C 1
ATOM 1612 O O . GLU B 1 76 ? -7.16 25.641 -6.523 1 60.47 76 GLU B O 1
ATOM 1617 N N . GLU B 1 77 ? -7 23.734 -5.203 1 68.62 77 GLU B N 1
ATOM 1618 C CA . GLU B 1 77 ? -6.617 24.781 -4.254 1 68.62 77 GLU B CA 1
ATOM 1619 C C . GLU B 1 77 ? -5.121 24.719 -3.947 1 68.62 77 GLU B C 1
ATOM 1621 O O . GLU B 1 77 ? -4.48 23.688 -4.16 1 68.62 77 GLU B O 1
ATOM 1626 N N . ALA B 1 78 ? -4.676 25.812 -3.627 1 75.94 78 ALA B N 1
ATOM 1627 C CA . ALA B 1 78 ? -3.277 25.906 -3.217 1 75.94 78 ALA B CA 1
ATOM 1628 C C . ALA B 1 78 ? -2.984 24.969 -2.055 1 75.94 78 ALA B C 1
ATOM 1630 O O . ALA B 1 78 ? -3.801 24.828 -1.14 1 75.94 78 ALA B O 1
ATOM 1631 N N . SER B 1 79 ? -1.916 24.281 -2.17 1 87.94 79 SER B N 1
ATOM 1632 C CA . SER B 1 79 ? -1.484 23.422 -1.07 1 87.94 79 SER B CA 1
ATOM 1633 C C . SER B 1 79 ? -1.031 24.25 0.129 1 87.94 79 SER B C 1
ATOM 1635 O O . SER B 1 79 ? -0.52 25.359 -0.032 1 87.94 79 SER B O 1
ATOM 1637 N N . SER B 1 80 ? -1.274 23.734 1.301 1 92.38 80 SER B N 1
ATOM 1638 C CA . SER B 1 80 ? -0.824 24.422 2.512 1 92.38 80 SER B CA 1
ATOM 1639 C C . SER B 1 80 ? 0.699 24.469 2.58 1 92.38 80 SER B C 1
ATOM 1641 O O . SER B 1 80 ? 1.385 23.688 1.917 1 92.38 80 SER B O 1
ATOM 1643 N N . VAL B 1 81 ? 1.225 25.438 3.387 1 94.44 81 VAL B N 1
ATOM 1644 C CA . VAL B 1 81 ? 2.662 25.578 3.582 1 94.44 81 VAL B CA 1
ATOM 1645 C C . VAL B 1 81 ? 3.234 24.312 4.219 1 94.44 81 VAL B C 1
ATOM 1647 O O . VAL B 1 81 ? 4.301 23.844 3.82 1 94.44 81 VAL B O 1
ATOM 1650 N N . GLY B 1 82 ? 2.529 23.734 5.191 1 96.12 82 GLY B N 1
ATOM 1651 C CA . GLY B 1 82 ? 2.994 22.531 5.863 1 96.12 82 GLY B CA 1
ATOM 1652 C C . GLY B 1 82 ? 3.127 21.344 4.93 1 96.12 82 GLY B C 1
ATOM 1653 O O . GLY B 1 82 ? 4.086 20.578 5.031 1 96.12 82 GLY B O 1
ATOM 1654 N N . PHE B 1 83 ? 2.178 21.281 4.09 1 94.94 83 PHE B N 1
ATOM 1655 C CA . PHE B 1 83 ? 2.252 20.203 3.109 1 94.94 83 PHE B CA 1
ATOM 1656 C C . PHE B 1 83 ? 3.469 20.375 2.207 1 94.94 83 PHE B C 1
ATOM 1658 O O . PHE B 1 83 ? 4.199 19.406 1.951 1 94.94 83 PHE B O 1
ATOM 1665 N N . LEU B 1 84 ? 3.707 21.562 1.707 1 94.94 84 LEU B N 1
ATOM 1666 C CA . LEU B 1 84 ? 4.816 21.828 0.795 1 94.94 84 LEU B CA 1
ATOM 1667 C C . LEU B 1 84 ? 6.152 21.547 1.473 1 94.94 84 LEU B C 1
ATOM 1669 O O . LEU B 1 84 ? 7.059 20.969 0.864 1 94.94 84 LEU B O 1
ATOM 1673 N N . GLU B 1 85 ? 6.27 21.969 2.693 1 95.88 85 GLU B N 1
ATOM 1674 C CA . GLU B 1 85 ? 7.492 21.688 3.443 1 95.88 85 GLU B CA 1
ATOM 1675 C C . GLU B 1 85 ? 7.711 20.188 3.604 1 95.88 85 GLU B C 1
ATOM 1677 O O . GLU B 1 85 ? 8.836 19.703 3.438 1 95.88 85 GLU B O 1
ATOM 1682 N N . GLU B 1 86 ? 6.688 19.484 3.938 1 97.44 86 GLU B N 1
ATOM 1683 C CA . GLU B 1 86 ? 6.762 18.031 4.074 1 97.44 86 GLU B CA 1
ATOM 1684 C C . GLU B 1 86 ? 7.184 17.359 2.766 1 97.44 86 GLU B C 1
ATOM 1686 O O . GLU B 1 86 ? 7.992 16.438 2.764 1 97.44 86 GLU B O 1
ATOM 1691 N N . LEU B 1 87 ? 6.602 17.859 1.722 1 95.69 87 LEU B N 1
ATOM 1692 C CA . LEU B 1 87 ? 6.91 17.312 0.405 1 95.69 87 LEU B CA 1
ATOM 1693 C C . LEU B 1 87 ? 8.398 17.438 0.105 1 95.69 87 LEU B C 1
ATOM 1695 O O . LEU B 1 87 ? 9.008 16.5 -0.425 1 95.69 87 LEU B O 1
ATOM 1699 N N . LEU B 1 88 ? 9 18.531 0.481 1 96.12 88 LEU B N 1
ATOM 1700 C CA . LEU B 1 88 ? 10.43 18.703 0.275 1 96.12 88 LEU B CA 1
ATOM 1701 C C . LEU B 1 88 ? 11.227 17.641 1.032 1 96.12 88 LEU B C 1
ATOM 1703 O O . LEU B 1 88 ? 12.195 17.094 0.505 1 96.12 88 LEU B O 1
ATOM 1707 N N . VAL B 1 89 ? 10.82 17.359 2.186 1 96.94 89 VAL B N 1
ATOM 1708 C CA . VAL B 1 89 ? 11.5 16.359 3.006 1 96.94 89 VAL B CA 1
ATOM 1709 C C . VAL B 1 89 ? 11.297 14.969 2.404 1 96.94 89 VAL B C 1
ATOM 1711 O O . VAL B 1 89 ? 12.242 14.172 2.322 1 96.94 89 VAL B O 1
ATOM 1714 N N . ILE B 1 90 ? 10.094 14.688 1.929 1 97.31 90 ILE B N 1
ATOM 1715 C CA . ILE B 1 90 ? 9.805 13.406 1.296 1 97.31 90 ILE B CA 1
ATOM 1716 C C . ILE B 1 90 ? 10.719 13.203 0.091 1 97.31 90 ILE B C 1
ATOM 1718 O O . ILE B 1 90 ? 11.273 12.117 -0.1 1 97.31 90 ILE B O 1
ATOM 1722 N N . LEU B 1 91 ? 10.859 14.227 -0.673 1 96.56 91 LEU B N 1
ATOM 1723 C CA . LEU B 1 91 ? 11.695 14.156 -1.869 1 96.56 91 LEU B CA 1
ATOM 1724 C C . LEU B 1 91 ? 13.148 13.898 -1.501 1 96.56 91 LEU B C 1
ATOM 1726 O O . LEU B 1 91 ? 13.859 13.188 -2.219 1 96.56 91 LEU B O 1
ATOM 1730 N N . GLU B 1 92 ? 13.578 14.453 -0.41 1 95.75 92 GLU B N 1
ATOM 1731 C CA . GLU B 1 92 ? 14.93 14.188 0.063 1 95.75 92 GLU B CA 1
ATOM 1732 C C . GLU B 1 92 ? 15.117 12.711 0.399 1 95.75 92 GLU B C 1
ATOM 1734 O O . GLU B 1 92 ? 16.141 12.117 0.047 1 95.75 92 GLU B O 1
ATOM 1739 N N . PHE B 1 93 ? 14.164 12.094 1.028 1 94.56 93 PHE B N 1
ATOM 1740 C CA . PHE B 1 93 ? 14.227 10.68 1.38 1 94.56 93 PHE B CA 1
ATOM 1741 C C . PHE B 1 93 ? 14.188 9.812 0.13 1 94.56 93 PHE B C 1
ATOM 1743 O O . PHE B 1 93 ? 14.82 8.75 0.09 1 94.56 93 PHE B O 1
ATOM 1750 N N . GLN B 1 94 ? 13.398 10.234 -0.812 1 93.5 94 GLN B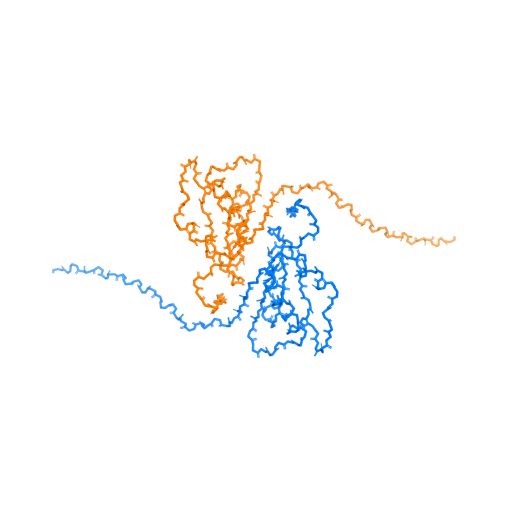 N 1
ATOM 1751 C CA . GLN B 1 94 ? 13.344 9.492 -2.068 1 93.5 94 GLN B CA 1
ATOM 1752 C C . GLN B 1 94 ? 14.711 9.469 -2.748 1 93.5 94 GLN B C 1
ATOM 1754 O O . GLN B 1 94 ? 15.141 8.438 -3.264 1 93.5 94 GLN B O 1
ATOM 1759 N N . GLU B 1 95 ? 15.344 10.57 -2.734 1 91.5 95 GLU B N 1
ATOM 1760 C CA . GLU B 1 95 ? 16.641 10.711 -3.389 1 91.5 95 GLU B CA 1
ATOM 1761 C C . GLU B 1 95 ? 17.688 9.812 -2.736 1 91.5 95 GLU B C 1
ATOM 1763 O O . GLU B 1 95 ? 18.562 9.273 -3.42 1 91.5 95 GLU B O 1
ATOM 1768 N N . LYS B 1 96 ? 17.516 9.633 -1.54 1 89 96 LYS B N 1
ATOM 1769 C CA . LYS B 1 96 ? 18.469 8.789 -0.815 1 89 96 LYS B CA 1
ATOM 1770 C C . LYS B 1 96 ? 18.078 7.32 -0.927 1 89 96 LYS B C 1
ATOM 1772 O O . LYS B 1 96 ? 18.734 6.457 -0.325 1 89 96 LYS B O 1
ATOM 1777 N N . ARG B 1 97 ? 16.984 7.023 -1.664 1 79.38 97 ARG B N 1
ATOM 1778 C CA . ARG B 1 97 ? 16.516 5.68 -1.983 1 79.38 97 ARG B CA 1
ATOM 1779 C C . ARG B 1 97 ? 16.094 4.934 -0.722 1 79.38 97 ARG B C 1
ATOM 1781 O O . ARG B 1 97 ? 16.172 3.705 -0.67 1 79.38 97 ARG B O 1
ATOM 1788 N N . SER B 1 98 ? 15.727 5.738 0.312 1 85.62 98 SER B N 1
ATOM 1789 C CA . SER B 1 98 ? 15.258 5.109 1.542 1 85.62 98 SER B CA 1
ATOM 1790 C C . SER B 1 98 ? 13.734 5.055 1.588 1 85.62 98 SER B C 1
ATOM 1792 O O . SER B 1 98 ? 13.156 4.434 2.484 1 85.62 98 SER B O 1
ATOM 1794 N N . LEU B 1 99 ? 13.219 5.703 0.644 1 92.94 99 LEU B N 1
ATOM 1795 C CA . LEU B 1 99 ? 11.766 5.809 0.604 1 92.94 99 LEU B CA 1
ATOM 1796 C C . LEU B 1 99 ? 11.25 5.734 -0.832 1 92.94 99 LEU B C 1
ATOM 1798 O O . LEU B 1 99 ? 11.742 6.457 -1.705 1 92.94 99 LEU B O 1
ATOM 1802 N N . THR B 1 100 ? 10.406 4.797 -1.128 1 94.44 100 THR B N 1
ATOM 1803 C CA . THR B 1 100 ? 9.711 4.766 -2.406 1 94.44 100 THR B CA 1
ATOM 1804 C C . THR B 1 100 ? 8.477 5.668 -2.373 1 94.44 100 THR B C 1
ATOM 1806 O O . THR B 1 100 ? 7.668 5.59 -1.446 1 94.44 100 THR B O 1
ATOM 1809 N N . VAL B 1 101 ? 8.367 6.551 -3.404 1 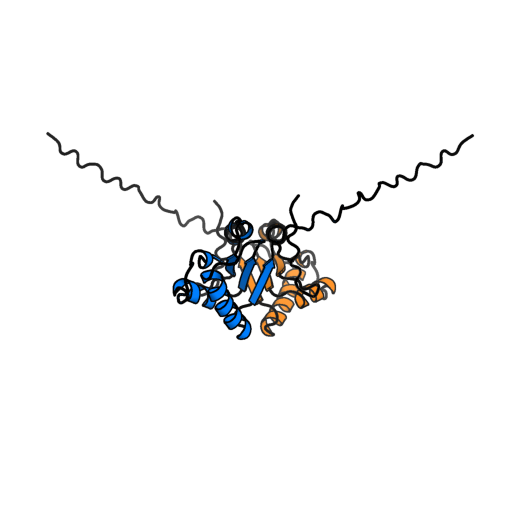95.25 101 VAL B N 1
ATOM 1810 C CA . VAL B 1 101 ? 7.27 7.516 -3.387 1 95.25 101 VAL B CA 1
ATOM 1811 C C . VAL B 1 101 ? 6.277 7.191 -4.5 1 95.25 101 VAL B C 1
ATOM 1813 O O . VAL B 1 101 ? 6.672 6.977 -5.648 1 95.25 101 VAL B O 1
ATOM 1816 N N . ILE B 1 102 ? 4.988 7.113 -4.137 1 93.44 102 ILE B N 1
ATOM 1817 C CA . ILE B 1 102 ? 3.885 6.934 -5.07 1 93.44 102 ILE B CA 1
ATOM 1818 C C . ILE B 1 102 ? 3.014 8.188 -5.094 1 93.44 102 ILE B C 1
ATOM 1820 O O . ILE B 1 102 ? 2.211 8.406 -4.184 1 93.44 102 ILE B O 1
ATOM 1824 N N . PRO B 1 103 ? 3.107 8.992 -6.098 1 92.88 103 PRO B N 1
ATOM 1825 C CA . PRO B 1 103 ? 2.246 10.172 -6.219 1 92.88 103 PRO B CA 1
ATOM 1826 C C . PRO B 1 103 ? 0.867 9.836 -6.785 1 92.88 103 PRO B C 1
ATOM 1828 O O . PRO B 1 103 ? 0.76 9.086 -7.762 1 92.88 103 PRO B O 1
ATOM 1831 N N . ILE B 1 104 ? -0.193 10.32 -6.133 1 90.06 104 ILE B N 1
ATOM 1832 C CA . ILE B 1 104 ? -1.564 10.125 -6.594 1 90.06 104 ILE B CA 1
ATOM 1833 C C . ILE B 1 104 ? -2.234 11.484 -6.793 1 90.06 104 ILE B C 1
ATOM 1835 O O . ILE B 1 104 ? -2.301 12.297 -5.867 1 90.06 104 ILE B O 1
ATOM 1839 N N . PHE B 1 105 ? -2.66 11.727 -7.969 1 85.44 105 PHE B N 1
ATOM 1840 C CA . PHE B 1 105 ? -3.4 12.945 -8.281 1 85.44 105 PHE B CA 1
ATOM 1841 C C . PHE B 1 105 ? -4.871 12.641 -8.539 1 85.44 105 PHE B C 1
ATOM 1843 O O . PHE B 1 105 ? -5.203 11.945 -9.508 1 85.44 105 PHE B O 1
ATOM 1850 N N . LEU B 1 106 ? -5.66 13.086 -7.598 1 78.25 106 LEU B N 1
ATOM 1851 C CA . LEU B 1 106 ? -7.09 12.797 -7.68 1 78.25 106 LEU B CA 1
ATOM 1852 C C . LEU B 1 106 ? -7.805 13.836 -8.531 1 78.25 106 LEU B C 1
ATOM 1854 O O . LEU B 1 106 ? -8.031 14.961 -8.078 1 78.25 106 LEU B O 1
ATOM 1858 N N . THR B 1 107 ? -7.336 14.117 -9.656 1 67.5 107 THR B N 1
ATOM 1859 C CA . THR B 1 107 ? -7.996 15.102 -10.5 1 67.5 107 THR B CA 1
ATOM 1860 C C . THR B 1 107 ? -9.391 14.633 -10.891 1 67.5 107 THR B C 1
ATOM 1862 O O . THR B 1 107 ? -9.695 13.445 -10.82 1 67.5 107 THR B O 1
ATOM 1865 N N . LYS B 1 108 ? -10.32 15.633 -10.922 1 52.81 108 LYS B N 1
ATOM 1866 C CA . LYS B 1 108 ? -11.609 15.375 -11.562 1 52.81 108 LYS B CA 1
ATOM 1867 C C . LYS B 1 108 ? -11.43 14.664 -12.898 1 52.81 108 LYS B C 1
ATOM 1869 O O . LYS B 1 108 ? -10.43 14.875 -13.594 1 52.81 108 LYS B O 1
ATOM 1874 N N . ARG B 1 109 ? -11.703 13.375 -12.891 1 45.62 109 ARG B N 1
ATOM 1875 C CA . ARG B 1 109 ? -11.742 12.656 -14.164 1 45.62 109 ARG B CA 1
ATOM 1876 C C . ARG B 1 109 ? -12.062 13.602 -15.32 1 45.62 109 ARG B C 1
ATOM 1878 O O . ARG B 1 109 ? -12.891 14.5 -15.18 1 45.62 109 ARG B O 1
ATOM 1885 N N . PRO B 1 110 ? -11.289 13.734 -16.25 1 39.06 110 PRO B N 1
ATOM 1886 C CA . PRO B 1 110 ? -12.008 14.203 -17.438 1 39.06 110 PRO B CA 1
ATOM 1887 C C . PRO B 1 110 ? -13.242 13.367 -17.734 1 39.06 110 PRO B C 1
ATOM 1889 O O . PRO B 1 110 ? -13.148 12.148 -17.891 1 39.06 110 PRO B O 1
ATOM 1892 N N . LEU B 1 111 ? -14.398 13.453 -17.062 1 36.03 111 LEU B N 1
ATOM 1893 C CA . LEU B 1 111 ? -15.617 12.805 -17.547 1 36.03 111 LEU B CA 1
ATOM 1894 C C . LEU B 1 111 ? -15.609 12.672 -19.062 1 36.03 111 LEU B C 1
ATOM 1896 O O . LEU B 1 111 ? -16.438 11.953 -19.625 1 36.03 111 LEU B O 1
ATOM 1900 N N . ASP B 1 112 ? -15.141 13.625 -19.859 1 35.62 112 ASP B N 1
ATOM 1901 C CA . ASP B 1 112 ? -15.727 13.625 -21.203 1 35.62 112 ASP B CA 1
ATOM 1902 C C . ASP B 1 112 ? -15.297 12.383 -21.984 1 35.62 112 ASP B C 1
ATOM 1904 O O . ASP B 1 112 ? -15.523 12.297 -23.188 1 35.62 112 ASP B O 1
ATOM 1908 N N . MET B 1 113 ? -14.359 11.727 -21.609 1 32.47 113 MET B N 1
ATOM 1909 C CA . MET B 1 113 ? -14.312 10.688 -22.625 1 32.47 113 MET B CA 1
ATOM 1910 C C . MET B 1 113 ? -15.492 9.734 -22.5 1 32.47 113 MET B C 1
ATOM 1912 O O . MET B 1 113 ? -15.672 9.102 -21.453 1 32.47 113 MET B O 1
ATOM 1916 N N . GLU B 1 114 ? -16.719 10.086 -22.938 1 35.12 114 GLU B N 1
ATOM 1917 C CA . GLU B 1 114 ? -17.938 9.367 -23.297 1 35.12 114 GLU B CA 1
ATOM 1918 C C . GLU B 1 114 ? -17.625 7.918 -23.672 1 35.12 114 GLU B C 1
ATOM 1920 O O . GLU B 1 114 ? -16.828 7.66 -24.578 1 35.12 114 GLU B O 1
ATOM 1925 N N . GLU B 1 115 ? -17.312 7.148 -22.703 1 36.78 115 GLU B N 1
ATOM 1926 C CA . GLU B 1 115 ? -17.5 5.77 -23.141 1 36.78 115 GLU B CA 1
ATOM 1927 C C . GLU B 1 115 ? -18.656 5.656 -24.141 1 36.78 115 GLU B C 1
ATOM 1929 O O . GLU B 1 115 ? -19.797 6.023 -23.812 1 36.78 115 GLU B O 1
ATOM 1934 N N . GLU B 1 116 ? -18.391 6.016 -25.359 1 33.91 116 GLU B N 1
ATOM 1935 C CA . GLU B 1 116 ? -19.375 5.59 -26.344 1 33.91 116 GLU B CA 1
ATOM 1936 C C . GLU B 1 116 ? -19.875 4.18 -26.047 1 33.91 116 GLU B C 1
ATOM 1938 O O . GLU B 1 116 ? -19.094 3.301 -25.688 1 33.91 116 GLU B O 1
ATOM 1943 N N . PRO B 1 117 ? -21.109 4.098 -25.578 1 34.09 117 PRO B N 1
ATOM 1944 C CA . PRO B 1 117 ? -21.766 2.787 -25.531 1 34.09 117 PRO B CA 1
ATOM 1945 C C . PRO B 1 117 ? -21.281 1.845 -26.625 1 34.09 117 PRO B C 1
ATOM 1947 O O . PRO B 1 117 ? -21 2.285 -27.75 1 34.09 117 PRO B O 1
ATOM 1950 N N . CYS B 1 118 ? -20.297 1.023 -26.375 1 30.55 118 CYS B N 1
ATOM 1951 C CA . CYS B 1 118 ? -20.203 -0.017 -27.391 1 30.55 118 CYS B CA 1
ATOM 1952 C C . CYS B 1 118 ? -21.578 -0.381 -27.938 1 30.55 118 CYS B C 1
ATOM 1954 O O . CYS B 1 118 ? -22.453 -0.808 -27.188 1 30.55 118 CYS B O 1
ATOM 1956 N N . GLY B 1 119 ? -22.078 0.52 -28.766 1 29.61 119 GLY B N 1
ATOM 1957 C CA . GLY B 1 119 ? -23.234 0.201 -29.609 1 29.61 119 GLY B CA 1
ATOM 1958 C C . GLY B 1 119 ? -23.344 -1.275 -29.938 1 29.61 119 GLY B C 1
ATOM 1959 O O . GLY B 1 119 ? -22.359 -1.895 -30.344 1 29.61 119 GLY B O 1
ATOM 1960 N N . ASP B 1 120 ? -24.094 -1.985 -29.062 1 32.44 120 ASP B N 1
ATOM 1961 C CA . ASP B 1 120 ? -24.703 -3.254 -29.453 1 32.44 120 ASP B CA 1
ATOM 1962 C C . ASP B 1 120 ? -25.031 -3.27 -30.938 1 32.44 120 ASP B C 1
ATOM 1964 O O . ASP B 1 120 ? -26 -2.629 -31.375 1 32.44 120 ASP B O 1
ATOM 1968 N N . SER B 1 121 ? -24.078 -2.842 -31.781 1 33.53 121 SER B N 1
ATOM 1969 C CA . SER B 1 121 ? -24.469 -3.1 -33.156 1 33.53 121 SER B CA 1
ATOM 1970 C C . SER B 1 121 ? -25.047 -4.5 -33.312 1 33.53 121 SER B C 1
ATOM 1972 O O . SER B 1 121 ? -24.297 -5.48 -33.406 1 33.53 121 SER B O 1
ATOM 1974 N N . ARG B 1 122 ? -26.047 -4.855 -32.469 1 32.88 122 ARG B N 1
ATOM 1975 C CA . ARG B 1 122 ? -26.891 -5.973 -32.875 1 32.88 122 ARG B CA 1
ATOM 1976 C C . ARG B 1 122 ? -27.188 -5.918 -34.375 1 32.88 122 ARG B C 1
ATOM 1978 O O . ARG B 1 122 ? -27.594 -4.879 -34.906 1 32.88 122 ARG B O 1
ATOM 1985 N N . ILE B 1 123 ? -26.328 -6.539 -35.125 1 33.88 123 ILE B N 1
ATOM 1986 C CA . ILE B 1 123 ? -26.641 -6.855 -36.531 1 33.88 123 ILE B CA 1
ATOM 1987 C C . ILE B 1 123 ? -28.125 -7.152 -36.656 1 33.88 123 ILE B C 1
ATOM 1989 O O . ILE B 1 123 ? -28.656 -8.016 -35.969 1 33.88 123 ILE B O 1
ATOM 1993 N N . ALA B 1 124 ? -28.906 -6.164 -36.906 1 35.56 124 ALA B N 1
ATOM 1994 C CA . ALA B 1 124 ? -30.297 -6.359 -37.312 1 35.56 124 ALA B CA 1
ATOM 1995 C C . ALA B 1 124 ? -30.453 -7.613 -38.188 1 35.56 124 ALA B C 1
ATOM 1997 O O . ALA B 1 124 ? -29.672 -7.824 -39.125 1 35.56 124 ALA B O 1
ATOM 1998 N N . PRO B 1 125 ? -30.875 -8.719 -37.469 1 32.62 125 PRO B N 1
ATOM 1999 C CA . PRO B 1 125 ? -31.125 -9.875 -38.344 1 32.62 125 PRO B CA 1
ATOM 2000 C C . PRO B 1 125 ? -31.672 -9.477 -39.719 1 32.62 125 PRO B C 1
ATOM 2002 O O . PRO B 1 125 ? -32.469 -8.547 -39.812 1 32.62 125 PRO B O 1
ATOM 2005 N N . ASP B 1 126 ? -30.781 -9.328 -40.75 1 34.56 126 ASP B N 1
ATOM 2006 C CA . ASP B 1 126 ? -31.328 -9.258 -42.094 1 34.56 126 ASP B CA 1
ATOM 2007 C C . ASP B 1 126 ? -32.625 -10.047 -42.188 1 34.56 126 ASP B C 1
ATOM 2009 O O . ASP B 1 126 ? -32.656 -11.234 -41.844 1 34.56 126 ASP B O 1
ATOM 2013 N N . GLN B 1 127 ? -33.781 -9.422 -41.844 1 32.56 127 GLN B N 1
ATOM 2014 C CA . GLN B 1 127 ? -35.094 -9.953 -42.219 1 32.56 127 GLN B CA 1
ATOM 2015 C C . GLN B 1 127 ? -35.031 -10.586 -43.594 1 32.56 127 GLN B C 1
ATOM 2017 O O . GLN B 1 127 ? -34.75 -9.914 -44.594 1 32.56 127 GLN B O 1
ATOM 2022 N N . ALA B 1 128 ? -34.375 -11.734 -43.844 1 32.25 128 ALA B N 1
ATOM 2023 C CA . ALA B 1 128 ? -34.719 -12.516 -45 1 32.25 128 ALA B CA 1
ATOM 2024 C C . ALA B 1 128 ? -36.219 -12.43 -45.312 1 32.25 128 ALA B C 1
ATOM 2026 O O . ALA B 1 128 ? -37.031 -12.875 -44.5 1 32.25 128 ALA B O 1
ATOM 2027 N N . GLY B 1 129 ? -36.719 -11.203 -45.688 1 28.14 129 GLY B N 1
ATOM 2028 C CA . GLY B 1 129 ? -38 -11.055 -46.344 1 28.14 129 GLY B CA 1
ATOM 2029 C C . GLY B 1 129 ? -38.438 -12.297 -47.094 1 28.14 129 GLY B C 1
ATOM 2030 O O . GLY B 1 129 ? -37.594 -13.109 -47.5 1 28.14 129 GLY B O 1
ATOM 2031 N N . GLY B 1 130 ? -39.812 -12.43 -47.344 1 25.52 130 GLY B N 1
ATOM 2032 C CA . GLY B 1 130 ? -40.656 -13.008 -48.375 1 25.52 130 GLY B CA 1
ATOM 2033 C C . GLY B 1 130 ? -40.219 -12.648 -49.781 1 25.52 130 GLY B C 1
ATOM 2034 O O . GLY B 1 130 ? -39.469 -11.695 -50 1 25.52 130 GLY B O 1
#

Foldseek 3Di:
DLPQPQPPDDDPAAAEEEAEWDDVRVPDPVCVVQRSVNHGYDYDPLQVDQDDDDDDPVNVVNLQRYAEYEYEYEDDDDGHPSRVNSVVVNVVCVVVVRYHYHYHYPYDPPVPPPPPPPPPVVVPPPPPDD/DLPQVAPPDDDPAAAEEEAEWDDVRVPDPVCVVQRSVNHGYDYDPLQVDQDDDDDDPVNVVNLQRYAEYEYEYEDDDDGHPSRVNSVVVNVVCVVVVSYHYHYHYPYDPPVPPPPPPPPPVVVPPPPPDD

pLDDT: mean 75.75, std 25.54, range [23.0, 97.44]